Protein AF-A0A803YBA8-F1 (afdb_monomer_lite)

Sequence (207 aa):
AENFRALCTGEKGTGPTTGKPLHYKGCPFHRIIKQFMVQGGDFSNQNGTGGESIYGEKFEDENFHYKHDKPGLLSMANAGPGTNGSQFFITTVPTSHLDGKHVVFGQVIKGMGVVKILENVEVNGENPAKLCVIAECGELKEGDDWGIVPQDGSGDTYPDFPEDSDVDLKDVDKIVAIAEDIKNIGNTFFKSQNWAVAAKKYSKSLR

InterPro domains:
  IPR002130 Cyclophilin-type peptidyl-prolyl cis-trans isomerase domain [PF00160] (1-138)
  IPR002130 Cyclophilin-type peptidyl-prolyl cis-trans isomerase domain [PR00153] (29-41)
  IPR002130 Cyclophilin-type peptidyl-prolyl cis-trans isomerase domain [PR00153] (72-87)
  IPR002130 Cyclophilin-type peptidyl-prolyl cis-trans isomerase domain [PR00153] (87-99)
  IPR002130 Cyclophilin-type peptidyl-prolyl cis-trans isomerase domain [PR00153] (100-115)
  IPR002130 Cyclophilin-type peptidyl-prolyl cis-trans isomerase domain [PS50072] (1-139)
  IPR020892 Cyclophilin-type peptidyl-prolyl cis-trans isomerase, conserved site [PS00170] (24-41)
  IPR029000 Cyclophilin-like domain superfamily [G3DSA:2.40.100.10] (1-141)
  IPR029000 Cyclophilin-like domain superfamily [SSF50891] (1-142)

Radius of gyration: 19.18 Å; chains: 1; bounding box: 47×38×55 Å

Foldseek 3Di:
DVQQQCQQALVLAAAPPQRHGSHQAFWFQFFAAAQFKTKIFQPRPSHPPHFATSVHRWAFQPDLPDALAAFFWKKFDAPFGRGGGRMIITTHGRDRVCRPPIHGDDGDPADVVVRVVVNPADDDNGGGPDTGGPNHGHDDDPPRDPPQADPPPLPLPAHLDNVRDPDDPVPVVVLLVSLVVLQVSLVVCVVVVVNVSSVSSNVSSVD

Structure (mmCIF, N/CA/C/O backbone):
data_AF-A0A803YBA8-F1
#
_entry.id   AF-A0A803YBA8-F1
#
loop_
_atom_site.group_PDB
_atom_site.id
_atom_site.type_symbol
_atom_site.label_atom_id
_atom_site.label_alt_id
_atom_site.label_comp_id
_atom_site.label_asym_id
_atom_site.label_entity_id
_atom_site.label_seq_id
_atom_site.pdbx_PDB_ins_code
_atom_site.Cartn_x
_atom_site.Cartn_y
_atom_site.Cartn_z
_atom_site.occupancy
_atom_site.B_iso_or_equiv
_atom_site.auth_seq_id
_atom_site.auth_comp_id
_atom_site.auth_asym_id
_atom_site.auth_atom_id
_atom_site.pdbx_PDB_model_num
ATOM 1 N N . ALA A 1 1 ? 8.475 -11.927 -9.989 1.00 90.50 1 ALA A N 1
ATOM 2 C CA . ALA A 1 1 ? 8.271 -11.921 -8.511 1.00 90.50 1 ALA A CA 1
ATOM 3 C C . ALA A 1 1 ? 9.547 -11.617 -7.702 1.00 90.50 1 ALA A C 1
ATOM 5 O O . ALA A 1 1 ? 9.506 -10.751 -6.835 1.00 90.50 1 ALA A O 1
ATOM 6 N N . GLU A 1 2 ? 10.677 -12.279 -7.985 1.00 98.00 2 GLU A N 1
ATOM 7 C CA . GLU A 1 2 ? 11.936 -12.152 -7.213 1.00 98.00 2 GLU A CA 1
ATOM 8 C C . GLU A 1 2 ? 12.466 -10.710 -7.082 1.00 98.00 2 GLU A C 1
ATOM 10 O O . GLU A 1 2 ? 12.905 -10.320 -6.003 1.00 98.00 2 GLU A O 1
ATOM 15 N N . ASN A 1 3 ? 12.350 -9.886 -8.132 1.00 98.12 3 ASN A N 1
ATOM 16 C CA . ASN A 1 3 ? 12.699 -8.459 -8.074 1.00 98.12 3 ASN A CA 1
ATOM 17 C C . ASN A 1 3 ? 12.001 -7.725 -6.920 1.00 98.12 3 ASN A C 1
ATOM 19 O O . ASN A 1 3 ? 12.652 -7.056 -6.124 1.00 98.12 3 ASN A O 1
ATOM 23 N N . PHE A 1 4 ? 10.681 -7.879 -6.810 1.00 98.56 4 PHE A N 1
ATOM 24 C CA . PHE A 1 4 ? 9.896 -7.188 -5.792 1.00 98.56 4 PHE A CA 1
ATOM 25 C C . PHE A 1 4 ? 10.249 -7.678 -4.384 1.00 98.56 4 PHE A C 1
ATOM 27 O O . PHE A 1 4 ? 10.472 -6.860 -3.499 1.00 98.56 4 PHE A O 1
ATOM 34 N N . ARG A 1 5 ? 10.383 -9.000 -4.192 1.00 98.62 5 ARG A N 1
ATOM 35 C CA . ARG A 1 5 ? 10.786 -9.604 -2.909 1.00 98.62 5 ARG A CA 1
ATOM 36 C C . ARG A 1 5 ? 12.129 -9.048 -2.429 1.00 98.62 5 ARG A C 1
ATOM 38 O O . ARG A 1 5 ? 12.230 -8.566 -1.306 1.00 98.62 5 ARG A O 1
ATOM 45 N N . ALA A 1 6 ? 13.140 -9.059 -3.293 1.00 98.62 6 ALA A N 1
ATOM 46 C CA . ALA A 1 6 ? 14.469 -8.559 -2.965 1.00 98.62 6 ALA A CA 1
ATOM 47 C C . ALA A 1 6 ? 14.486 -7.046 -2.670 1.00 98.62 6 ALA A C 1
ATOM 49 O O . ALA A 1 6 ? 15.235 -6.600 -1.802 1.00 98.62 6 ALA A O 1
ATOM 50 N N . LEU A 1 7 ? 13.638 -6.260 -3.344 1.00 98.69 7 LEU A N 1
ATOM 51 C CA . LEU A 1 7 ? 13.439 -4.838 -3.043 1.00 98.69 7 LEU A CA 1
ATOM 52 C C . LEU A 1 7 ? 12.653 -4.613 -1.739 1.00 98.69 7 LEU A C 1
ATOM 54 O O . LEU A 1 7 ? 12.816 -3.568 -1.117 1.00 98.69 7 LEU A O 1
ATOM 58 N N . CYS A 1 8 ? 11.834 -5.563 -1.280 1.00 98.69 8 CYS A N 1
ATOM 59 C CA . CYS A 1 8 ? 11.228 -5.510 0.053 1.00 98.69 8 CYS A CA 1
ATOM 60 C C . CYS A 1 8 ? 12.243 -5.794 1.166 1.00 98.69 8 CYS A C 1
ATOM 62 O O . CYS A 1 8 ? 12.138 -5.187 2.226 1.00 98.69 8 CYS A O 1
ATOM 64 N N . THR A 1 9 ? 13.209 -6.693 0.947 1.00 98.56 9 THR A N 1
ATOM 65 C CA . THR A 1 9 ? 14.214 -7.062 1.962 1.00 98.56 9 THR A CA 1
ATOM 66 C C . THR A 1 9 ? 15.463 -6.181 1.939 1.00 98.56 9 THR A C 1
ATOM 68 O O . THR A 1 9 ? 16.174 -6.093 2.940 1.00 98.56 9 THR A O 1
ATOM 71 N N . GLY A 1 10 ? 15.770 -5.551 0.803 1.00 98.50 10 GLY A N 1
ATOM 72 C CA . GLY A 1 10 ? 16.995 -4.772 0.622 1.00 98.50 10 GLY A CA 1
ATOM 73 C C . GLY A 1 10 ? 18.262 -5.619 0.459 1.00 98.50 10 GLY A C 1
ATOM 74 O O . GLY A 1 10 ? 19.372 -5.090 0.504 1.00 98.50 10 GLY A O 1
ATOM 75 N N . GLU A 1 11 ? 18.133 -6.936 0.275 1.00 98.44 11 GLU A N 1
ATOM 76 C CA . GLU A 1 11 ? 19.259 -7.880 0.355 1.00 98.44 11 GLU A CA 1
ATOM 77 C C . GLU A 1 11 ? 20.306 -7.721 -0.761 1.00 98.44 11 GLU A C 1
ATOM 79 O O . GLU A 1 11 ? 21.427 -8.208 -0.630 1.00 98.44 11 GLU A O 1
ATOM 84 N N . LYS A 1 12 ? 19.955 -7.055 -1.870 1.00 98.31 12 LYS A N 1
ATOM 85 C CA . LYS A 1 12 ? 20.853 -6.863 -3.023 1.00 98.31 12 LYS A CA 1
ATOM 86 C C . LYS A 1 12 ? 21.763 -5.636 -2.890 1.00 98.31 12 LYS A C 1
ATOM 88 O O . LYS A 1 12 ? 22.542 -5.360 -3.796 1.00 98.31 12 LYS A O 1
ATOM 93 N N . GLY A 1 13 ? 21.712 -4.925 -1.762 1.00 97.56 13 GLY A N 1
ATOM 94 C CA . GLY A 1 13 ? 22.623 -3.820 -1.469 1.00 97.56 13 GLY A CA 1
ATOM 95 C C . GLY A 1 13 ? 22.333 -2.571 -2.302 1.00 97.56 13 GLY A C 1
ATOM 96 O O . GLY A 1 13 ? 21.190 -2.131 -2.389 1.00 97.56 13 GLY A O 1
ATOM 97 N N . THR A 1 14 ? 23.373 -1.959 -2.866 1.00 98.25 14 THR A N 1
ATOM 98 C CA . THR A 1 14 ? 23.278 -0.690 -3.603 1.00 98.25 14 THR A CA 1
ATOM 99 C C . THR A 1 14 ? 23.112 -0.933 -5.098 1.00 98.25 14 THR A C 1
ATOM 101 O O . THR A 1 14 ? 23.873 -1.692 -5.694 1.00 98.25 14 THR A O 1
ATOM 104 N N . GLY A 1 15 ? 22.149 -0.247 -5.706 1.00 97.94 15 GLY A N 1
ATOM 105 C CA . GLY A 1 15 ? 21.881 -0.309 -7.132 1.00 97.94 15 GLY A CA 1
ATOM 106 C C . GLY A 1 15 ? 22.983 0.378 -7.953 1.00 97.94 15 GLY A C 1
ATOM 107 O O . GLY A 1 15 ? 23.427 1.473 -7.585 1.00 97.94 15 GLY A O 1
ATOM 108 N N . PRO A 1 16 ? 23.473 -0.255 -9.032 1.00 96.56 16 PRO A N 1
ATOM 109 C CA . PRO A 1 16 ? 24.602 0.253 -9.807 1.00 96.56 16 PRO A CA 1
ATOM 110 C C . PRO A 1 16 ? 24.270 1.515 -10.611 1.00 96.56 16 PRO A C 1
ATOM 112 O O . PRO A 1 16 ? 25.165 2.329 -10.833 1.00 96.56 16 PRO A O 1
ATOM 115 N N . THR A 1 17 ? 23.016 1.699 -11.038 1.00 96.81 17 THR A N 1
ATOM 116 C CA . THR A 1 17 ? 22.625 2.830 -11.893 1.00 96.81 17 THR A CA 1
ATOM 117 C C . THR A 1 17 ? 22.254 4.060 -11.070 1.00 96.81 17 THR A C 1
ATOM 119 O O . THR A 1 17 ? 22.610 5.183 -11.423 1.00 96.81 17 THR A O 1
ATOM 122 N N . THR A 1 18 ? 21.557 3.870 -9.950 1.00 97.06 18 THR A N 1
ATOM 123 C CA . THR A 1 18 ? 21.070 4.967 -9.099 1.00 97.06 18 THR A CA 1
ATOM 124 C C . THR A 1 18 ? 22.027 5.311 -7.958 1.00 97.06 18 THR A C 1
ATOM 126 O O . THR A 1 18 ? 21.941 6.403 -7.394 1.00 97.06 18 THR A O 1
ATOM 129 N N . GLY A 1 19 ? 22.914 4.386 -7.568 1.00 97.62 19 GLY A N 1
ATOM 130 C CA . GLY A 1 19 ? 23.765 4.526 -6.384 1.00 97.62 19 GLY A CA 1
ATOM 131 C C . GLY A 1 19 ? 22.984 4.549 -5.063 1.00 97.62 19 GLY A C 1
ATOM 132 O O . GLY A 1 19 ? 23.517 4.978 -4.038 1.00 97.62 19 GLY A O 1
ATOM 133 N N . LYS A 1 20 ? 21.710 4.134 -5.072 1.00 98.06 20 LYS A N 1
ATOM 134 C CA . LYS A 1 20 ? 20.827 4.075 -3.898 1.00 98.06 20 LYS A CA 1
ATOM 135 C C . LYS A 1 20 ? 20.608 2.622 -3.465 1.00 98.06 20 LYS A C 1
ATOM 137 O O . LYS A 1 20 ? 20.764 1.722 -4.286 1.00 98.06 20 LYS A O 1
ATOM 142 N N . PRO A 1 21 ? 20.245 2.359 -2.199 1.00 98.50 21 PRO A N 1
ATOM 143 C CA . PRO A 1 21 ? 19.862 1.015 -1.779 1.00 98.50 21 PRO A CA 1
ATOM 144 C C . PRO A 1 21 ? 18.709 0.469 -2.632 1.00 98.50 21 PRO A C 1
ATOM 146 O O . PRO A 1 21 ? 17.709 1.159 -2.823 1.00 98.50 21 PRO A O 1
ATOM 149 N N . LEU A 1 22 ? 18.834 -0.774 -3.100 1.00 98.62 22 LEU A N 1
ATOM 150 C CA . LEU A 1 22 ? 17.778 -1.548 -3.759 1.00 98.62 22 LEU A CA 1
ATOM 151 C C . LEU A 1 22 ? 16.741 -1.980 -2.713 1.00 98.62 22 LEU A C 1
ATOM 153 O O . LEU A 1 22 ? 16.650 -3.155 -2.370 1.00 98.62 22 LEU A O 1
ATOM 157 N N . HIS A 1 23 ? 16.011 -1.016 -2.147 1.00 98.81 23 HIS A N 1
ATOM 158 C CA . HIS A 1 23 ? 15.139 -1.235 -0.997 1.00 98.81 23 HIS A CA 1
ATOM 159 C C . HIS A 1 23 ? 13.945 -0.267 -0.999 1.00 98.81 23 HIS A C 1
ATOM 161 O O . HIS A 1 23 ? 14.108 0.935 -1.205 1.00 98.81 23 HIS A O 1
ATOM 167 N N . TYR A 1 24 ? 12.741 -0.776 -0.731 1.00 98.81 24 TYR A N 1
ATOM 168 C CA . TYR A 1 24 ? 11.520 0.029 -0.656 1.00 98.81 24 TYR A CA 1
ATOM 169 C C . TYR A 1 24 ? 11.334 0.780 0.663 1.00 98.81 24 TYR A C 1
ATOM 171 O O . TYR A 1 24 ? 10.505 1.688 0.718 1.00 98.81 24 TYR A O 1
ATOM 179 N N . LYS A 1 25 ? 12.086 0.457 1.719 1.00 98.69 25 LYS A N 1
ATOM 180 C CA . LYS A 1 25 ? 11.988 1.169 2.995 1.00 98.69 25 LYS A CA 1
ATOM 181 C C . LYS A 1 25 ? 12.289 2.658 2.803 1.00 98.69 25 LYS A C 1
ATOM 183 O O . LYS A 1 25 ? 13.352 3.034 2.317 1.00 98.69 25 LYS A O 1
ATOM 188 N N . GLY A 1 26 ? 11.348 3.507 3.202 1.00 98.38 26 GLY A N 1
ATOM 189 C CA . GLY A 1 26 ? 11.398 4.957 3.013 1.00 98.38 26 GLY A CA 1
ATOM 190 C C . GLY A 1 26 ? 10.949 5.441 1.629 1.00 98.38 26 GLY A C 1
ATOM 191 O O . GLY A 1 26 ? 10.945 6.647 1.391 1.00 98.38 26 GLY A O 1
ATOM 192 N N . CYS A 1 27 ? 10.553 4.549 0.716 1.00 98.50 27 CYS A N 1
ATOM 193 C CA . CYS A 1 27 ? 10.057 4.922 -0.607 1.00 98.50 27 CYS A CA 1
ATOM 194 C C . CYS A 1 27 ? 8.604 5.430 -0.525 1.00 98.50 27 CYS A C 1
ATOM 196 O O . CYS A 1 27 ? 7.764 4.782 0.113 1.00 98.50 27 CYS A O 1
ATOM 198 N N . PRO A 1 28 ? 8.271 6.571 -1.158 1.00 98.62 28 PRO A N 1
ATOM 199 C CA . PRO A 1 28 ? 6.916 7.091 -1.146 1.00 98.62 28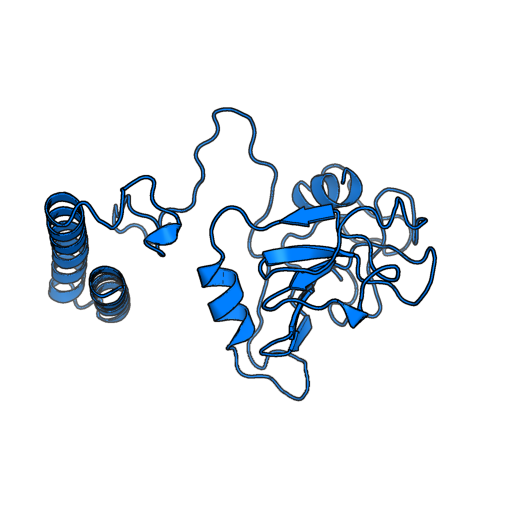 PRO A CA 1
ATOM 200 C C . PRO A 1 28 ? 6.020 6.504 -2.240 1.00 98.62 28 PRO A C 1
ATOM 202 O O . PRO A 1 28 ? 6.462 6.117 -3.328 1.00 98.62 28 PRO A O 1
ATOM 205 N N . PHE A 1 29 ? 4.719 6.547 -1.968 1.00 98.75 29 PHE A N 1
ATOM 206 C CA . PHE A 1 29 ? 3.688 6.521 -2.995 1.00 98.75 29 PHE A CA 1
ATOM 207 C C . PHE A 1 29 ? 3.600 7.918 -3.600 1.00 98.75 29 PHE A C 1
ATOM 209 O O . PHE A 1 29 ? 3.058 8.839 -2.992 1.00 98.75 29 PHE A O 1
ATOM 216 N N . HIS A 1 30 ? 4.202 8.088 -4.772 1.00 98.50 30 HIS A N 1
ATOM 217 C CA . HIS A 1 30 ? 4.339 9.391 -5.419 1.00 98.50 30 HIS A CA 1
ATOM 218 C C . HIS A 1 30 ? 3.154 9.723 -6.331 1.00 98.50 30 HIS A C 1
ATOM 220 O O . HIS A 1 30 ? 2.985 10.878 -6.700 1.00 98.50 30 HIS A O 1
ATOM 226 N N . ARG A 1 31 ? 2.317 8.737 -6.681 1.00 98.56 31 ARG A N 1
ATOM 227 C CA . ARG A 1 31 ? 1.184 8.928 -7.590 1.00 98.56 31 ARG A CA 1
ATOM 228 C C . ARG A 1 31 ? -0.032 8.130 -7.129 1.00 98.56 31 ARG A C 1
ATOM 230 O O . ARG A 1 31 ? 0.026 6.909 -7.024 1.00 98.56 31 ARG A O 1
ATOM 237 N N . ILE A 1 32 ? -1.140 8.809 -6.859 1.00 98.75 32 ILE A N 1
ATOM 238 C CA . ILE A 1 32 ? -2.390 8.222 -6.372 1.00 98.75 32 ILE A CA 1
ATOM 239 C C . ILE A 1 32 ? -3.549 8.755 -7.204 1.00 98.75 32 ILE A C 1
ATOM 241 O O . ILE A 1 32 ? -3.732 9.964 -7.332 1.00 98.75 32 ILE A O 1
ATOM 245 N N . ILE A 1 33 ? -4.354 7.841 -7.746 1.00 98.50 33 ILE A N 1
ATOM 246 C CA . ILE A 1 33 ? -5.580 8.176 -8.465 1.00 98.50 33 ILE A CA 1
ATOM 247 C C . ILE A 1 33 ? -6.722 7.376 -7.850 1.00 98.50 33 ILE A C 1
ATOM 249 O O . ILE A 1 33 ? -6.786 6.148 -7.958 1.00 98.50 33 ILE A O 1
ATOM 253 N N . LYS A 1 34 ? -7.647 8.098 -7.217 1.00 98.31 34 LYS A N 1
ATOM 254 C CA . LYS A 1 34 ? -8.848 7.523 -6.616 1.00 98.31 34 LYS A CA 1
ATOM 255 C C . LYS A 1 34 ? -9.707 6.816 -7.668 1.00 98.31 34 LYS A C 1
ATOM 257 O O . LYS A 1 34 ? -9.929 7.345 -8.753 1.00 98.31 34 LYS A O 1
ATOM 262 N N . GLN A 1 35 ? -10.225 5.644 -7.309 1.00 98.12 35 GLN A N 1
ATOM 263 C CA . GLN A 1 35 ? -10.955 4.712 -8.171 1.00 98.12 35 GLN A CA 1
ATOM 264 C C . GLN A 1 35 ? -10.132 4.229 -9.369 1.00 98.12 35 GLN A C 1
ATOM 266 O O . GLN A 1 35 ? -10.671 4.004 -10.451 1.00 98.12 35 GLN A O 1
ATOM 271 N N . PHE A 1 36 ? -8.822 4.072 -9.171 1.00 98.50 36 PHE A N 1
ATOM 272 C CA . PHE A 1 36 ? -7.925 3.499 -10.162 1.00 98.50 36 PHE A CA 1
ATOM 273 C C . PHE A 1 36 ? -6.802 2.689 -9.500 1.00 98.50 36 PHE A C 1
ATOM 275 O O . PHE A 1 36 ? -6.857 1.455 -9.499 1.00 98.50 36 PHE A O 1
ATOM 282 N N . MET A 1 37 ? -5.793 3.364 -8.939 1.00 98.50 37 MET A N 1
ATOM 283 C CA . MET A 1 37 ? -4.605 2.721 -8.370 1.00 98.50 37 MET A CA 1
ATOM 284 C C . MET A 1 37 ? -3.792 3.658 -7.461 1.00 98.50 37 MET A C 1
ATOM 286 O O . MET A 1 37 ? -3.925 4.885 -7.507 1.00 98.50 37 MET A O 1
ATOM 290 N N . VAL A 1 38 ? -2.908 3.056 -6.664 1.00 98.81 38 VAL A N 1
ATOM 291 C CA . VAL A 1 38 ? -1.848 3.735 -5.901 1.00 98.81 38 VAL A CA 1
ATOM 292 C C . VAL A 1 38 ? -0.485 3.240 -6.386 1.00 98.81 38 VAL A C 1
ATOM 294 O O . VAL A 1 38 ? -0.263 2.032 -6.443 1.00 98.81 38 VAL A O 1
ATOM 297 N N . GLN A 1 39 ? 0.422 4.148 -6.747 1.00 98.81 39 GLN A N 1
ATOM 298 C CA . GLN A 1 39 ? 1.718 3.839 -7.360 1.00 98.81 39 GLN A CA 1
ATOM 299 C C . GLN A 1 39 ? 2.887 4.325 -6.496 1.00 98.81 39 GLN A C 1
ATOM 301 O O . GLN A 1 39 ? 2.888 5.439 -5.964 1.00 98.81 39 GLN A O 1
ATOM 306 N N . GLY A 1 40 ? 3.901 3.468 -6.381 1.00 98.69 40 GLY A N 1
ATOM 307 C CA . GLY A 1 40 ? 5.123 3.694 -5.613 1.00 98.69 40 GLY A CA 1
ATOM 308 C C . GLY A 1 40 ? 6.327 2.988 -6.237 1.00 98.69 40 GLY A C 1
ATOM 309 O O . GLY A 1 40 ? 6.307 2.593 -7.402 1.00 98.69 40 GLY A O 1
ATOM 310 N N . GLY A 1 41 ? 7.399 2.841 -5.459 1.00 98.31 41 GLY A N 1
ATOM 311 C CA . GLY A 1 41 ? 8.574 2.052 -5.844 1.00 98.31 41 GLY A CA 1
ATOM 312 C C . GLY A 1 41 ? 9.686 2.817 -6.571 1.00 98.31 41 GLY A C 1
ATOM 313 O O . GLY A 1 41 ? 10.692 2.213 -6.936 1.00 98.31 41 GLY A O 1
ATOM 314 N N . ASP A 1 42 ? 9.568 4.136 -6.743 1.00 98.44 42 ASP A N 1
ATOM 315 C CA . ASP A 1 42 ? 10.706 4.986 -7.117 1.00 98.44 42 ASP A CA 1
ATOM 316 C C . ASP A 1 42 ? 11.503 5.352 -5.857 1.00 98.44 42 ASP A C 1
ATOM 318 O O . ASP A 1 42 ? 11.298 6.397 -5.240 1.00 98.44 42 ASP A O 1
ATOM 322 N N . PHE A 1 43 ? 12.397 4.460 -5.433 1.00 98.25 43 PHE A N 1
ATOM 323 C CA . PHE A 1 43 ? 13.226 4.666 -4.240 1.00 98.25 43 PHE A CA 1
ATOM 324 C C . PHE A 1 43 ? 14.340 5.708 -4.447 1.00 98.25 43 PHE A C 1
ATOM 326 O O . PHE A 1 43 ? 14.976 6.131 -3.482 1.00 98.25 43 PHE A O 1
ATOM 333 N N . SER A 1 44 ? 14.592 6.125 -5.692 1.00 97.94 44 SER A N 1
ATOM 334 C CA . SER A 1 44 ? 15.733 6.977 -6.044 1.00 97.94 44 SER A CA 1
ATOM 335 C C . SER A 1 44 ? 15.366 8.456 -6.174 1.00 97.94 44 SER A C 1
ATOM 337 O O . SER A 1 44 ? 15.924 9.276 -5.443 1.00 97.94 44 SER A O 1
ATOM 339 N N . ASN A 1 45 ? 14.404 8.785 -7.043 1.00 98.06 45 ASN A N 1
ATOM 340 C CA . ASN A 1 45 ? 13.969 10.153 -7.335 1.00 98.06 45 ASN A CA 1
ATOM 341 C C . ASN A 1 45 ? 12.638 10.492 -6.660 1.00 98.06 45 ASN A C 1
ATOM 343 O O . ASN A 1 45 ? 12.295 11.668 -6.552 1.00 98.06 45 ASN A O 1
ATOM 347 N N . GLN A 1 46 ? 11.910 9.477 -6.180 1.00 98.19 46 GLN A N 1
ATOM 348 C CA . GLN A 1 46 ? 10.671 9.616 -5.411 1.00 98.19 46 GLN A CA 1
ATOM 349 C C . GLN A 1 46 ? 9.540 10.356 -6.142 1.00 98.19 46 GLN A C 1
ATOM 351 O O . GLN A 1 46 ? 8.650 10.916 -5.505 1.00 98.19 46 GLN A O 1
ATOM 356 N N . ASN A 1 47 ? 9.557 10.365 -7.475 1.00 97.56 47 ASN A N 1
ATOM 357 C CA . ASN A 1 47 ? 8.619 11.146 -8.289 1.00 97.56 47 ASN A CA 1
ATOM 358 C C . ASN A 1 47 ? 8.165 10.430 -9.573 1.00 97.56 47 ASN A C 1
ATOM 360 O O . ASN A 1 47 ? 7.474 11.027 -10.395 1.00 97.56 47 ASN A O 1
ATOM 364 N N . GLY A 1 48 ? 8.561 9.170 -9.757 1.00 97.06 48 GLY A N 1
ATOM 365 C CA . GLY A 1 48 ? 8.186 8.341 -10.900 1.00 97.06 48 GLY A CA 1
ATOM 366 C C . GLY A 1 48 ? 9.193 8.368 -12.051 1.00 97.06 48 GLY A C 1
ATOM 367 O O . GLY A 1 48 ? 9.013 7.642 -13.027 1.00 97.06 48 GLY A O 1
ATOM 368 N N . THR A 1 49 ? 10.272 9.148 -11.950 1.00 96.94 49 THR A N 1
ATOM 369 C CA . THR A 1 49 ? 11.315 9.228 -12.993 1.00 96.94 49 THR A CA 1
ATOM 370 C C . THR A 1 49 ? 12.492 8.287 -12.755 1.00 96.94 49 THR A C 1
ATOM 372 O O . THR A 1 49 ? 13.332 8.136 -13.639 1.00 96.94 49 THR A O 1
ATOM 375 N N . GLY A 1 50 ? 12.575 7.677 -11.571 1.00 96.88 50 GLY A N 1
ATOM 376 C CA . GLY A 1 50 ? 13.692 6.828 -11.181 1.00 96.88 50 GLY A CA 1
ATOM 377 C C . GLY A 1 50 ? 13.312 5.380 -10.882 1.00 96.88 50 GLY A C 1
ATOM 378 O O . GLY A 1 50 ? 12.267 4.863 -11.296 1.00 96.88 50 GLY A O 1
ATOM 379 N N . GLY A 1 51 ? 14.197 4.738 -10.127 1.00 97.31 51 GLY A N 1
ATOM 380 C CA . GLY A 1 51 ? 14.132 3.338 -9.751 1.00 97.31 51 GLY A CA 1
ATOM 381 C C . GLY A 1 51 ? 14.879 2.446 -10.737 1.00 97.31 51 GLY A C 1
ATOM 382 O O . GLY A 1 51 ? 14.970 2.736 -11.928 1.00 97.31 51 GLY A O 1
ATOM 383 N N . GLU A 1 52 ? 15.391 1.333 -10.235 1.00 98.12 52 GLU A N 1
ATOM 384 C CA . GLU A 1 52 ? 16.037 0.288 -11.029 1.00 98.12 52 GLU A CA 1
ATOM 385 C C . GLU A 1 52 ? 15.691 -1.082 -10.444 1.00 98.12 52 GLU A C 1
ATOM 387 O O . GLU A 1 52 ? 15.277 -1.192 -9.290 1.00 98.12 52 GLU A O 1
ATOM 392 N N . SER A 1 53 ? 15.819 -2.127 -11.253 1.00 98.06 53 SER A N 1
ATOM 393 C CA . SER A 1 53 ? 15.580 -3.498 -10.810 1.00 98.06 53 SER A CA 1
ATOM 394 C C . SER A 1 53 ? 16.836 -4.120 -10.204 1.00 98.06 53 SER A C 1
ATOM 396 O O . SER A 1 53 ? 17.954 -3.638 -10.389 1.00 98.06 53 SER A O 1
ATOM 398 N N . ILE A 1 54 ? 16.676 -5.275 -9.564 1.00 97.94 54 ILE A N 1
ATOM 399 C CA . ILE A 1 54 ? 17.820 -6.080 -9.114 1.00 97.94 54 ILE A CA 1
ATOM 400 C C . ILE A 1 54 ? 18.634 -6.692 -10.270 1.00 97.94 54 ILE A C 1
ATOM 402 O O . ILE A 1 54 ? 19.697 -7.261 -10.034 1.00 97.94 54 ILE A O 1
ATOM 406 N N . TYR A 1 55 ? 18.128 -6.612 -11.505 1.00 97.00 55 TYR A N 1
ATOM 407 C CA . TYR A 1 55 ? 18.753 -7.155 -12.713 1.00 97.00 55 TYR A CA 1
ATOM 408 C C . TYR A 1 55 ? 19.462 -6.079 -13.555 1.00 97.00 55 TYR A C 1
ATOM 410 O O . TYR A 1 55 ? 20.003 -6.391 -14.613 1.00 97.00 55 TYR A O 1
ATOM 418 N N . GLY A 1 56 ? 19.457 -4.821 -13.100 1.00 94.06 56 GLY A N 1
ATOM 419 C CA . GLY A 1 56 ? 19.909 -3.647 -13.848 1.00 94.06 56 GLY A CA 1
ATOM 420 C C . GLY A 1 56 ? 18.813 -2.584 -13.953 1.00 94.06 56 GLY A C 1
ATOM 421 O O . GLY A 1 56 ? 17.766 -2.688 -13.313 1.00 94.06 56 GLY A O 1
ATOM 422 N N . GLU A 1 57 ? 19.029 -1.558 -14.780 1.00 92.62 57 GLU A N 1
ATOM 423 C CA . GLU A 1 57 ? 18.100 -0.422 -14.886 1.00 92.62 57 GLU A CA 1
ATOM 424 C C . GLU A 1 57 ? 16.671 -0.856 -15.249 1.00 92.62 57 GLU A C 1
ATOM 426 O O . GLU A 1 57 ? 15.709 -0.409 -14.616 1.00 92.62 57 GLU A O 1
ATOM 431 N N . LYS A 1 58 ? 16.541 -1.753 -16.235 1.00 94.88 58 LYS A N 1
ATOM 432 C CA . LYS A 1 58 ? 15.268 -2.270 -16.747 1.00 94.88 58 LYS A CA 1
ATOM 433 C C . LYS A 1 58 ? 15.324 -3.778 -16.995 1.00 94.88 58 LYS A C 1
ATOM 435 O O . LYS A 1 58 ? 16.405 -4.324 -17.209 1.00 94.88 58 LYS A O 1
ATOM 440 N N . PHE A 1 59 ? 14.163 -4.430 -17.004 1.00 94.94 59 PHE A N 1
ATOM 441 C CA . PHE A 1 59 ? 14.000 -5.823 -17.424 1.00 94.94 59 PHE A CA 1
ATOM 442 C C . PHE A 1 59 ? 12.703 -6.047 -18.219 1.00 94.94 59 PHE A C 1
ATOM 444 O O . PHE A 1 59 ? 11.766 -5.245 -18.171 1.00 94.94 59 PHE A O 1
ATOM 451 N N . GLU A 1 60 ? 12.673 -7.164 -18.946 1.00 93.44 60 GLU A N 1
ATOM 452 C CA . GLU A 1 60 ? 11.592 -7.553 -19.857 1.00 93.44 60 GLU A CA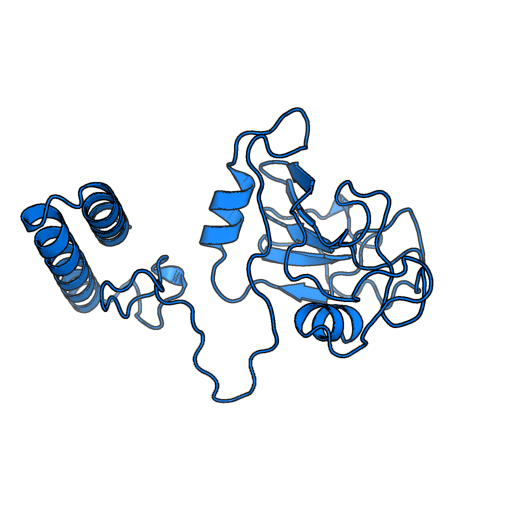 1
ATOM 453 C C . GLU A 1 60 ? 10.258 -7.842 -19.149 1.00 93.44 60 GLU A C 1
ATOM 455 O O . GLU A 1 60 ? 10.208 -8.123 -17.949 1.00 93.44 60 GLU A O 1
ATOM 460 N N . ASP A 1 61 ? 9.157 -7.796 -19.900 1.00 92.81 61 ASP A N 1
ATOM 461 C CA . ASP A 1 61 ? 7.849 -8.246 -19.416 1.00 92.81 61 ASP A CA 1
ATOM 462 C C . ASP A 1 61 ? 7.828 -9.779 -19.298 1.00 92.81 61 ASP A C 1
ATOM 464 O O . ASP A 1 61 ? 7.952 -10.489 -20.292 1.00 92.81 61 ASP A O 1
ATOM 468 N N . GLU A 1 62 ? 7.670 -10.306 -18.078 1.00 88.50 62 GLU A N 1
ATOM 469 C CA . GLU A 1 62 ? 7.749 -11.754 -17.823 1.00 88.50 62 GLU A CA 1
ATOM 470 C C . GLU A 1 62 ? 6.616 -12.530 -18.518 1.00 88.50 62 GLU A C 1
ATOM 472 O O . GLU A 1 62 ? 6.862 -13.520 -19.204 1.00 88.50 62 GLU A O 1
ATOM 477 N N . ASN A 1 63 ? 5.364 -12.098 -18.326 1.00 89.25 63 ASN A N 1
ATOM 478 C CA . ASN A 1 63 ? 4.174 -12.584 -19.029 1.00 89.25 63 ASN A CA 1
ATOM 479 C C . ASN A 1 63 ? 2.954 -11.689 -18.722 1.00 89.25 63 ASN A C 1
ATOM 481 O O . ASN A 1 63 ? 2.954 -10.925 -17.761 1.00 89.25 63 ASN A O 1
ATOM 485 N N . PHE A 1 64 ? 1.877 -11.844 -19.499 1.00 94.31 64 PHE A N 1
ATOM 486 C CA . PHE A 1 64 ? 0.578 -11.193 -19.262 1.00 94.31 64 PHE A CA 1
ATOM 487 C C . PHE A 1 64 ? -0.518 -12.216 -18.929 1.00 94.31 64 PHE A C 1
ATOM 489 O O . PHE A 1 64 ? -1.624 -12.153 -19.465 1.00 94.31 64 PHE A O 1
ATOM 496 N N . HIS A 1 65 ? -0.193 -13.217 -18.103 1.00 94.81 65 HIS A N 1
ATOM 497 C CA . HIS A 1 65 ? -1.102 -14.326 -17.806 1.00 94.81 65 HIS A CA 1
ATOM 498 C C . HIS A 1 65 ? -2.362 -13.874 -17.053 1.00 94.81 65 HIS A C 1
ATOM 500 O O . HIS A 1 65 ? -3.471 -14.298 -17.382 1.00 94.81 65 HIS A O 1
ATOM 506 N N . TYR A 1 66 ? -2.192 -13.008 -16.054 1.00 97.19 66 TYR A N 1
ATOM 507 C CA . TYR A 1 66 ? -3.285 -12.506 -15.228 1.00 97.19 66 TYR A CA 1
ATOM 508 C C . TYR A 1 66 ? -3.840 -11.186 -15.766 1.00 97.19 66 TYR A C 1
ATOM 510 O O . TYR A 1 66 ? -3.103 -10.333 -16.263 1.00 97.19 66 TYR A O 1
ATOM 518 N N . LYS A 1 67 ? -5.157 -11.020 -15.629 1.00 98.06 67 LYS A N 1
ATOM 519 C CA . LYS A 1 67 ? -5.875 -9.789 -15.971 1.00 98.06 67 LYS A CA 1
ATOM 520 C C . LYS A 1 67 ? -6.015 -8.887 -14.756 1.00 98.06 67 LYS A C 1
ATOM 522 O O . LYS A 1 67 ? -6.018 -9.358 -13.622 1.00 98.06 67 LYS A O 1
ATOM 527 N N . HIS A 1 68 ? -6.220 -7.600 -14.999 1.00 98.56 68 HIS A N 1
ATOM 528 C CA . HIS A 1 68 ? -6.537 -6.624 -13.965 1.00 98.56 68 HIS A CA 1
ATOM 529 C C . HIS A 1 68 ? -8.046 -6.606 -13.680 1.00 98.56 68 HIS A C 1
ATOM 531 O O . HIS A 1 68 ? -8.735 -5.613 -13.919 1.00 98.56 68 HIS A O 1
ATOM 537 N N . ASP A 1 69 ? -8.589 -7.730 -13.223 1.00 98.25 69 ASP A N 1
ATOM 538 C CA . ASP A 1 69 ? -10.033 -7.977 -13.130 1.00 98.25 69 ASP A CA 1
ATOM 539 C C . ASP A 1 69 ? -10.657 -7.652 -11.763 1.00 98.25 69 ASP A C 1
ATOM 541 O O . ASP A 1 69 ? -11.881 -7.677 -11.622 1.00 98.25 69 ASP A O 1
ATOM 545 N N . LYS A 1 70 ? -9.840 -7.301 -10.766 1.00 98.31 70 LYS A N 1
ATOM 546 C CA . LYS A 1 70 ? -10.284 -7.014 -9.397 1.00 98.31 70 LYS A CA 1
ATOM 547 C C . LYS A 1 70 ? -9.387 -5.982 -8.692 1.00 98.31 70 LYS A C 1
ATOM 549 O O . LYS A 1 70 ? -8.254 -5.751 -9.127 1.00 98.31 70 LYS A O 1
ATOM 554 N N . PRO A 1 71 ? -9.874 -5.342 -7.612 1.00 98.44 71 PRO A N 1
ATOM 555 C CA . PRO A 1 71 ? -9.030 -4.536 -6.733 1.00 98.44 71 PRO A CA 1
ATOM 556 C C . PRO A 1 71 ? -7.996 -5.391 -5.988 1.00 98.44 71 PRO A C 1
ATOM 558 O O . PRO A 1 71 ? -8.192 -6.587 -5.776 1.00 98.44 71 PRO A O 1
ATOM 561 N N . GLY A 1 72 ? -6.923 -4.747 -5.540 1.00 98.50 72 GLY A N 1
ATOM 562 C CA . GLY A 1 72 ? -5.865 -5.359 -4.747 1.00 98.50 72 GLY A CA 1
ATOM 563 C C . GLY A 1 72 ? -4.834 -6.121 -5.572 1.00 98.50 72 GLY A C 1
ATOM 564 O O . GLY A 1 72 ? -4.030 -6.837 -4.988 1.00 98.50 72 GLY A O 1
ATOM 565 N N . LEU A 1 73 ? -4.824 -5.997 -6.902 1.00 98.75 73 LEU A N 1
ATOM 566 C CA . LEU A 1 73 ? -3.791 -6.612 -7.736 1.00 98.75 73 LEU A CA 1
ATOM 567 C C . LEU A 1 73 ? -2.523 -5.759 -7.726 1.00 98.75 73 LEU A C 1
ATOM 569 O O . LEU A 1 73 ? -2.589 -4.541 -7.887 1.00 98.75 73 LEU A O 1
ATOM 573 N N . LEU A 1 74 ? -1.380 -6.418 -7.554 1.00 98.62 74 LEU A N 1
ATOM 574 C CA . LEU A 1 74 ? -0.051 -5.820 -7.587 1.00 98.62 74 LEU A CA 1
ATOM 575 C C . LEU A 1 74 ? 0.547 -6.006 -8.986 1.00 98.62 74 LEU A C 1
ATOM 577 O O . LEU A 1 74 ? 0.639 -7.133 -9.484 1.00 98.62 74 LEU A O 1
ATOM 581 N N . SER A 1 75 ? 0.930 -4.901 -9.623 1.00 98.50 75 SER A N 1
ATOM 582 C CA . SER A 1 75 ? 1.337 -4.887 -11.029 1.00 98.50 75 SER A CA 1
ATOM 583 C C . SER A 1 75 ? 2.485 -3.909 -11.289 1.00 98.50 75 SER A C 1
ATOM 585 O O . SER A 1 75 ? 2.667 -2.931 -10.558 1.00 98.50 75 SER A O 1
ATOM 587 N N . MET A 1 76 ? 3.310 -4.208 -12.294 1.00 97.69 76 MET A N 1
ATOM 588 C CA . MET A 1 76 ? 4.506 -3.424 -12.616 1.00 97.69 76 MET A CA 1
ATOM 589 C C . MET A 1 76 ? 4.148 -2.129 -13.347 1.00 97.69 76 MET A C 1
ATOM 591 O O . MET A 1 76 ? 3.446 -2.147 -14.360 1.00 97.69 76 MET A O 1
ATOM 595 N N . ALA A 1 77 ? 4.701 -1.004 -12.892 1.00 96.75 77 ALA A N 1
ATOM 596 C CA . ALA A 1 77 ? 4.696 0.225 -13.678 1.00 96.75 77 ALA A CA 1
ATOM 597 C C . ALA A 1 77 ? 5.846 0.188 -14.699 1.00 96.75 77 ALA A C 1
ATOM 599 O O . ALA A 1 77 ? 6.958 -0.241 -14.383 1.00 96.75 77 ALA A O 1
ATOM 600 N N . ASN A 1 78 ? 5.582 0.655 -15.918 1.00 94.25 78 ASN A N 1
ATOM 601 C CA . ASN A 1 78 ? 6.558 0.710 -17.004 1.00 94.25 78 ASN A CA 1
ATOM 602 C C . ASN A 1 78 ? 6.329 1.955 -17.884 1.00 94.25 78 ASN A C 1
ATOM 604 O O . ASN A 1 78 ? 5.322 2.653 -17.749 1.00 94.25 78 ASN A O 1
ATOM 608 N N . ALA A 1 79 ? 7.288 2.240 -18.763 1.00 90.50 79 ALA A N 1
ATOM 609 C CA . ALA A 1 79 ? 7.253 3.316 -19.755 1.00 90.50 79 ALA A CA 1
ATOM 610 C C . ALA A 1 79 ? 7.141 2.758 -21.191 1.00 90.50 79 ALA A C 1
ATOM 612 O O . ALA A 1 79 ? 7.645 3.355 -22.142 1.00 90.50 79 ALA A O 1
ATOM 613 N N . GLY A 1 80 ? 6.499 1.595 -21.343 1.00 88.56 80 GLY A N 1
ATOM 614 C CA . GLY A 1 80 ? 6.436 0.821 -22.584 1.00 88.56 80 GLY A CA 1
ATOM 615 C C . GLY A 1 80 ? 6.962 -0.612 -22.419 1.00 88.56 80 GLY A C 1
ATOM 616 O O . GLY A 1 80 ? 7.454 -0.962 -21.341 1.00 88.56 80 GLY A O 1
ATOM 617 N N . PRO A 1 81 ? 6.862 -1.442 -23.473 1.00 89.75 81 PRO A N 1
ATOM 618 C CA . PRO A 1 81 ? 7.274 -2.845 -23.422 1.00 89.75 81 PRO A CA 1
ATOM 619 C C . PRO A 1 81 ? 8.722 -3.016 -22.950 1.00 89.75 81 PRO A C 1
ATOM 621 O O . PRO A 1 81 ? 9.602 -2.283 -23.400 1.00 89.75 81 PRO A O 1
ATOM 624 N N . GLY A 1 82 ? 8.956 -3.963 -22.042 1.00 86.31 82 GLY A N 1
ATOM 625 C CA . GLY A 1 82 ? 10.292 -4.329 -21.553 1.00 86.31 82 GLY A CA 1
ATOM 626 C C . GLY A 1 82 ? 11.004 -3.274 -20.696 1.00 86.31 82 GLY A C 1
ATOM 627 O O . GLY A 1 82 ? 12.227 -3.289 -20.566 1.00 86.31 82 GLY A O 1
ATOM 628 N N . THR A 1 83 ? 10.262 -2.333 -20.104 1.00 94.25 83 THR A N 1
ATOM 629 C CA . THR A 1 83 ? 10.835 -1.246 -19.282 1.00 94.25 83 THR A CA 1
ATOM 630 C C . THR A 1 83 ? 10.485 -1.359 -17.795 1.00 94.25 83 THR A C 1
ATOM 632 O O . THR A 1 83 ? 10.336 -0.354 -17.091 1.00 94.25 83 THR A O 1
ATOM 635 N N . ASN A 1 84 ? 10.375 -2.588 -17.291 1.00 96.25 84 ASN A N 1
ATOM 636 C CA . ASN A 1 84 ? 10.111 -2.839 -15.878 1.00 96.25 84 ASN A CA 1
ATOM 637 C C . ASN A 1 84 ? 11.329 -2.462 -15.026 1.00 96.25 84 ASN A C 1
ATOM 639 O O . ASN A 1 84 ? 12.454 -2.799 -15.374 1.00 96.25 84 ASN A O 1
ATOM 643 N N . GLY A 1 85 ? 11.116 -1.765 -13.909 1.00 97.56 85 GLY A N 1
ATOM 644 C CA . GLY A 1 85 ? 12.174 -1.372 -12.967 1.00 97.56 85 GLY A CA 1
ATOM 645 C C . GLY A 1 85 ? 11.823 -1.783 -11.538 1.00 97.56 85 GLY A C 1
ATOM 646 O O . GLY A 1 85 ? 11.588 -2.953 -11.252 1.00 97.56 85 GLY A O 1
ATOM 647 N N . SER A 1 86 ? 11.736 -0.812 -10.632 1.00 98.38 86 SER A N 1
ATOM 648 C CA . SER A 1 86 ? 11.253 -1.027 -9.259 1.00 98.38 86 SER A CA 1
ATOM 649 C C . SER A 1 86 ? 9.851 -0.485 -8.999 1.00 98.38 86 SER A C 1
ATOM 651 O O . SER A 1 86 ? 9.282 -0.761 -7.945 1.00 98.38 86 SER A O 1
ATOM 653 N N . GLN A 1 87 ? 9.293 0.314 -9.906 1.00 98.69 87 GLN A N 1
ATOM 654 C CA . GLN A 1 87 ? 7.993 0.935 -9.689 1.00 98.69 87 GLN A CA 1
ATOM 655 C C . GLN A 1 87 ? 6.850 -0.066 -9.864 1.00 98.69 87 GLN A C 1
ATOM 657 O O . GLN A 1 87 ? 6.860 -0.908 -10.761 1.00 98.69 87 GLN A O 1
ATOM 662 N N . PHE A 1 88 ? 5.841 0.063 -9.014 1.00 98.81 88 PHE A N 1
ATOM 663 C CA . PHE A 1 88 ? 4.672 -0.806 -8.988 1.00 98.81 88 PHE A CA 1
ATOM 664 C C . PHE A 1 88 ? 3.423 0.006 -8.668 1.00 98.81 88 PHE A C 1
ATOM 666 O O . PHE A 1 88 ? 3.504 1.115 -8.131 1.00 98.81 88 PHE A O 1
ATOM 673 N N . PHE A 1 89 ? 2.263 -0.577 -8.938 1.00 98.81 89 PHE A N 1
ATOM 674 C CA . PHE A 1 89 ? 0.990 -0.058 -8.469 1.00 98.81 89 PHE A CA 1
ATOM 675 C C . PHE A 1 89 ? 0.106 -1.162 -7.894 1.00 98.81 89 PHE A C 1
ATOM 677 O O . PHE A 1 89 ? 0.240 -2.338 -8.239 1.00 98.81 89 PHE A O 1
ATOM 684 N N . ILE A 1 90 ? -0.803 -0.760 -7.006 1.00 98.88 90 ILE A N 1
ATOM 685 C CA . ILE A 1 90 ? -1.866 -1.607 -6.466 1.00 98.88 90 ILE A CA 1
ATOM 686 C C . ILE A 1 90 ? -3.195 -1.086 -7.004 1.00 98.88 90 ILE A C 1
ATOM 688 O O . ILE A 1 90 ? -3.519 0.091 -6.820 1.00 98.88 90 ILE A O 1
ATOM 692 N N . THR A 1 91 ? -3.964 -1.945 -7.671 1.00 98.81 91 THR A N 1
ATOM 693 C CA . THR A 1 91 ? -5.285 -1.573 -8.192 1.00 98.81 91 THR A CA 1
ATOM 694 C C . THR A 1 91 ? -6.285 -1.381 -7.055 1.00 98.81 91 THR A C 1
ATOM 696 O O . THR A 1 91 ? -6.273 -2.098 -6.055 1.00 98.81 91 THR A O 1
ATOM 699 N N . THR A 1 92 ? -7.202 -0.430 -7.199 1.00 98.62 92 THR A N 1
ATOM 700 C CA . THR A 1 92 ? -8.284 -0.205 -6.221 1.00 98.62 92 THR A CA 1
ATOM 701 C C . THR A 1 92 ? -9.671 -0.492 -6.788 1.00 98.62 92 THR A C 1
ATOM 703 O O . THR A 1 92 ? -10.652 -0.509 -6.036 1.00 98.62 92 THR A O 1
ATOM 706 N N . VAL A 1 93 ? -9.727 -0.785 -8.089 1.00 98.62 93 VAL A N 1
ATOM 707 C CA . VAL A 1 93 ? -10.864 -1.249 -8.895 1.00 98.62 93 VAL A CA 1
ATOM 708 C C . VAL A 1 93 ? -10.335 -2.180 -10.008 1.00 98.62 93 VAL A C 1
ATOM 710 O O . VAL A 1 93 ? -9.122 -2.241 -10.201 1.00 98.62 93 VAL A O 1
ATOM 713 N N . PRO A 1 94 ? -11.186 -2.897 -10.767 1.00 98.56 94 PRO A N 1
ATOM 714 C CA . PRO A 1 94 ? -10.760 -3.557 -12.006 1.00 98.56 94 PRO A CA 1
ATOM 715 C C . PRO A 1 94 ? -10.239 -2.549 -13.048 1.00 98.56 94 PRO A C 1
ATOM 717 O O . PRO A 1 94 ? -10.870 -1.519 -13.289 1.00 98.56 94 PRO A O 1
ATOM 720 N N . THR A 1 95 ? -9.119 -2.850 -13.708 1.00 97.88 95 THR A N 1
ATOM 721 C CA . THR A 1 95 ? -8.433 -1.952 -14.659 1.00 97.88 95 THR A CA 1
ATOM 722 C C . THR A 1 95 ? -8.047 -2.664 -15.960 1.00 97.88 95 THR A C 1
ATOM 724 O O . THR A 1 95 ? -6.894 -2.628 -16.387 1.00 97.88 95 THR A O 1
ATOM 727 N N . SER A 1 96 ? -9.012 -3.298 -16.630 1.00 97.62 96 SER A N 1
ATOM 728 C CA . SER A 1 96 ? -8.792 -4.130 -17.832 1.00 97.62 96 SER A CA 1
ATOM 729 C C . SER A 1 96 ? -8.096 -3.430 -19.011 1.00 97.62 96 SER A C 1
ATOM 731 O O . SER A 1 96 ? -7.507 -4.080 -19.866 1.00 97.62 96 SER A O 1
ATOM 733 N N . HIS A 1 97 ? -8.104 -2.096 -19.066 1.00 97.44 97 HIS A N 1
ATOM 734 C CA . HIS A 1 97 ? -7.377 -1.322 -20.081 1.00 97.44 97 HIS A CA 1
ATOM 735 C C . HIS A 1 97 ? -5.838 -1.406 -19.948 1.00 97.44 97 HIS A C 1
ATOM 737 O O . HIS A 1 97 ? -5.123 -0.971 -20.864 1.00 97.44 97 HIS A O 1
ATOM 743 N N . LEU A 1 98 ? -5.345 -1.954 -18.829 1.00 97.19 98 LEU A N 1
ATOM 744 C CA . LEU A 1 98 ? -3.937 -2.247 -18.540 1.00 97.19 98 LEU A CA 1
ATOM 745 C C . LEU A 1 98 ? -3.528 -3.683 -18.920 1.00 97.19 98 LEU A C 1
ATOM 747 O O . LEU A 1 98 ? -2.339 -4.011 -18.886 1.00 97.19 98 LEU A O 1
ATOM 751 N N . ASP A 1 99 ? -4.485 -4.538 -19.296 1.00 97.25 99 ASP A N 1
ATOM 752 C CA . ASP A 1 99 ? -4.216 -5.921 -19.696 1.00 97.25 99 ASP A CA 1
ATOM 753 C C . ASP A 1 99 ? -3.293 -5.967 -20.922 1.00 97.25 99 ASP A C 1
ATOM 755 O O . ASP A 1 99 ? -3.449 -5.197 -21.872 1.00 97.25 99 ASP A O 1
ATOM 759 N N . GLY A 1 100 ? -2.305 -6.868 -20.889 1.00 95.19 100 GLY A N 1
ATOM 760 C CA . GLY A 1 100 ? -1.300 -6.994 -21.950 1.00 95.19 100 GLY A CA 1
ATOM 761 C C . GLY A 1 100 ? -0.269 -5.861 -22.004 1.00 95.19 100 GLY A C 1
ATOM 762 O O . GLY A 1 100 ? 0.543 -5.841 -22.924 1.00 95.19 100 GLY A O 1
ATOM 763 N N . LYS A 1 101 ? -0.315 -4.907 -21.061 1.00 96.44 101 LYS A N 1
ATOM 764 C CA . LYS A 1 101 ? 0.614 -3.764 -20.986 1.00 96.44 101 LYS A CA 1
ATOM 765 C C . LYS A 1 101 ? 1.413 -3.729 -19.692 1.00 96.44 101 LYS A C 1
ATOM 767 O O . LYS A 1 101 ? 2.552 -3.286 -19.706 1.00 96.44 101 LYS A O 1
ATOM 772 N N . HIS A 1 102 ? 0.817 -4.180 -18.591 1.00 97.25 102 HIS A N 1
ATOM 773 C CA . HIS A 1 102 ? 1.448 -4.226 -17.275 1.00 97.25 102 HIS A CA 1
ATOM 774 C C . HIS A 1 102 ? 1.409 -5.651 -16.729 1.00 97.25 102 HIS A C 1
ATOM 776 O O . HIS A 1 102 ? 0.382 -6.328 -16.807 1.00 97.25 102 HIS A O 1
ATOM 782 N N . VAL A 1 103 ? 2.541 -6.114 -16.202 1.00 97.75 103 VAL A N 1
ATOM 783 C CA . VAL A 1 103 ? 2.673 -7.462 -15.644 1.00 97.75 103 VAL A CA 1
ATOM 784 C C . VAL A 1 103 ? 2.051 -7.488 -14.251 1.00 97.75 103 VAL A C 1
ATOM 786 O O . VAL A 1 103 ? 2.598 -6.894 -13.323 1.00 97.75 103 VAL A O 1
ATOM 789 N N . VAL A 1 104 ? 0.939 -8.207 -14.089 1.00 98.38 104 VAL A N 1
ATOM 790 C CA . VAL A 1 104 ? 0.380 -8.543 -12.770 1.00 98.38 104 VAL A CA 1
ATOM 791 C C . VAL A 1 104 ? 1.214 -9.664 -12.158 1.00 98.38 104 VAL A C 1
ATOM 793 O O . VAL A 1 104 ? 1.359 -10.729 -12.760 1.00 98.38 104 VAL A O 1
ATOM 796 N N . PHE A 1 105 ? 1.743 -9.443 -10.956 1.00 98.00 105 PHE A N 1
ATOM 797 C CA . PHE A 1 105 ? 2.666 -10.383 -10.307 1.00 98.00 105 PHE A CA 1
ATOM 798 C C . PHE A 1 105 ? 2.336 -10.688 -8.841 1.00 98.00 105 PHE A C 1
ATOM 800 O O . PHE A 1 105 ? 3.083 -11.415 -8.187 1.00 98.00 105 PHE A O 1
ATOM 807 N N . GLY A 1 106 ? 1.231 -10.161 -8.310 1.00 98.25 106 GLY A N 1
ATOM 808 C CA . GLY A 1 106 ? 0.791 -10.452 -6.949 1.00 98.25 106 GLY A CA 1
ATOM 809 C C . GLY A 1 106 ? -0.583 -9.876 -6.625 1.00 98.25 106 GLY A C 1
ATOM 810 O O . GLY A 1 106 ? -1.243 -9.274 -7.473 1.00 98.25 106 GLY A O 1
ATOM 811 N N . GLN A 1 107 ? -1.009 -10.050 -5.376 1.00 98.50 107 GLN A N 1
ATOM 812 C CA . GLN A 1 107 ? -2.226 -9.442 -4.844 1.00 98.50 107 GLN A CA 1
ATOM 813 C C . GLN A 1 107 ? -2.083 -9.151 -3.347 1.00 98.50 107 GLN A C 1
ATOM 815 O O . GLN A 1 107 ? -1.335 -9.829 -2.644 1.00 98.50 107 GLN A O 1
ATOM 820 N N . VAL A 1 108 ? -2.836 -8.171 -2.860 1.00 98.44 108 VAL A N 1
ATOM 821 C CA . VAL A 1 108 ? -3.000 -7.876 -1.437 1.00 98.44 108 VAL A CA 1
ATOM 822 C C . VAL A 1 108 ? -3.817 -8.995 -0.795 1.00 98.44 108 VAL A C 1
ATOM 824 O O . VAL A 1 108 ? -4.913 -9.310 -1.256 1.00 98.44 108 VAL A O 1
ATOM 827 N N . ILE A 1 109 ? -3.276 -9.592 0.267 1.00 97.56 109 ILE A N 1
ATOM 828 C CA . ILE A 1 109 ? -3.925 -10.676 1.027 1.00 97.56 109 ILE A CA 1
ATOM 829 C C . ILE A 1 109 ? -4.438 -10.226 2.397 1.00 97.56 109 ILE A C 1
ATOM 831 O O . ILE A 1 109 ? -5.401 -10.797 2.896 1.00 97.56 109 ILE A O 1
ATOM 835 N N . LYS A 1 110 ? -3.807 -9.204 2.984 1.00 97.06 110 LYS A N 1
ATOM 836 C CA . LYS A 1 110 ? -4.203 -8.535 4.226 1.00 97.06 110 LYS A CA 1
ATOM 837 C C . LYS A 1 110 ? -3.973 -7.033 4.068 1.00 97.06 110 LYS A C 1
ATOM 839 O O . LYS A 1 110 ? -3.069 -6.628 3.334 1.00 97.06 110 LYS A O 1
ATOM 844 N N . GLY A 1 111 ? -4.757 -6.201 4.745 1.00 97.00 111 GLY A N 1
ATOM 845 C CA . GLY A 1 111 ? -4.541 -4.755 4.792 1.00 97.00 111 GLY A CA 1
ATOM 846 C C . GLY A 1 111 ? -5.086 -3.994 3.582 1.00 97.00 111 GLY A C 1
ATOM 847 O O . GLY A 1 111 ? -4.641 -2.877 3.306 1.00 97.00 111 GLY A O 1
ATOM 848 N N . MET A 1 112 ? -6.076 -4.537 2.864 1.00 98.12 112 MET A N 1
ATOM 849 C CA . MET A 1 112 ? -6.711 -3.811 1.751 1.00 98.12 112 MET A CA 1
ATOM 850 C C . MET A 1 112 ? -7.363 -2.498 2.221 1.00 98.12 112 MET A C 1
ATOM 852 O O . MET A 1 112 ? -7.384 -1.509 1.487 1.00 98.12 112 MET A O 1
ATOM 856 N N . GLY A 1 113 ? -7.823 -2.442 3.473 1.00 97.31 113 GLY A N 1
ATOM 857 C CA . GLY A 1 113 ? -8.298 -1.209 4.094 1.00 97.31 113 GLY A CA 1
ATOM 858 C C . GLY A 1 113 ? -7.230 -0.107 4.171 1.00 97.31 113 GLY A C 1
ATOM 859 O O . GLY A 1 113 ? -7.546 1.063 3.961 1.00 97.31 113 GLY A O 1
ATOM 860 N N . VAL A 1 114 ? -5.951 -0.458 4.361 1.00 97.88 114 VAL A N 1
ATOM 861 C CA . VAL A 1 114 ? -4.829 0.502 4.330 1.00 97.88 114 VAL A CA 1
ATOM 862 C C . VAL A 1 114 ? -4.631 1.053 2.919 1.00 97.88 114 VAL A C 1
ATOM 864 O O . VAL A 1 114 ? -4.468 2.261 2.748 1.00 97.88 114 VAL A O 1
ATOM 867 N N . VAL A 1 115 ? -4.736 0.201 1.894 1.00 98.44 115 VAL A N 1
ATOM 868 C CA . VAL A 1 115 ? -4.712 0.632 0.485 1.00 98.44 115 VAL A CA 1
ATOM 869 C C . VAL A 1 115 ? -5.874 1.585 0.191 1.00 98.44 115 VAL A C 1
ATOM 871 O O . VAL A 1 115 ? -5.689 2.590 -0.490 1.00 98.44 115 VAL A O 1
ATOM 874 N N . LYS A 1 116 ? -7.064 1.329 0.750 1.00 98.19 116 LYS A N 1
ATOM 875 C CA . LYS A 1 116 ? -8.223 2.226 0.625 1.00 98.19 116 LYS A CA 1
ATOM 876 C C . LYS A 1 116 ? -8.050 3.549 1.368 1.00 98.19 116 LYS A C 1
ATOM 878 O O . LYS A 1 116 ? -8.488 4.576 0.853 1.00 98.19 116 LYS A O 1
ATOM 883 N N . ILE A 1 117 ? -7.394 3.567 2.528 1.00 97.88 117 ILE A N 1
ATOM 884 C CA . ILE A 1 117 ? -7.007 4.823 3.191 1.00 97.88 117 ILE A CA 1
ATOM 885 C C . ILE A 1 117 ? -6.064 5.615 2.283 1.00 97.88 117 ILE A C 1
ATOM 887 O O . ILE A 1 117 ? -6.298 6.798 2.047 1.00 97.88 117 ILE A O 1
ATOM 891 N N . LEU A 1 118 ? -5.040 4.950 1.741 1.00 98.25 118 LEU A N 1
ATOM 892 C CA . LEU A 1 118 ? -4.053 5.553 0.853 1.00 98.25 118 LEU A CA 1
ATOM 893 C C . LEU A 1 118 ? -4.701 6.123 -0.421 1.00 98.25 118 LEU A C 1
ATOM 895 O O . LEU A 1 118 ? -4.418 7.250 -0.800 1.00 98.25 118 LEU A O 1
ATOM 899 N N . GLU A 1 119 ? -5.639 5.400 -1.030 1.00 98.50 119 GLU A N 1
ATOM 900 C CA . GLU A 1 119 ? -6.428 5.862 -2.181 1.00 98.50 119 GLU A CA 1
ATOM 901 C C . GLU A 1 119 ? -7.230 7.150 -1.905 1.00 98.50 119 GLU A C 1
ATOM 903 O O . GLU A 1 119 ? -7.498 7.927 -2.821 1.00 98.50 119 GLU A O 1
ATOM 908 N N . ASN A 1 120 ? -7.651 7.368 -0.656 1.00 98.31 120 ASN A N 1
ATOM 909 C CA . ASN A 1 120 ? -8.535 8.469 -0.264 1.00 98.31 120 ASN A CA 1
ATOM 910 C C . ASN A 1 120 ? -7.802 9.671 0.348 1.00 98.31 120 ASN A C 1
ATOM 912 O O . ASN A 1 120 ? -8.457 10.572 0.876 1.00 98.31 120 ASN A O 1
ATOM 916 N N . VAL A 1 121 ? -6.469 9.709 0.289 1.00 98.25 121 VAL A N 1
ATOM 917 C CA . VAL A 1 121 ? -5.715 10.892 0.717 1.00 98.25 121 VAL A CA 1
ATOM 918 C C . VAL A 1 121 ? -5.982 12.079 -0.208 1.00 98.25 121 VAL A C 1
ATOM 920 O O . VAL A 1 121 ? -6.346 11.932 -1.374 1.00 98.25 121 VAL A O 1
ATOM 923 N N . GLU A 1 122 ? -5.787 13.281 0.321 1.00 98.31 122 GLU A N 1
ATOM 924 C CA . GLU A 1 122 ? -5.801 14.499 -0.484 1.00 98.31 122 GLU A CA 1
ATOM 925 C C . GLU A 1 122 ? -4.625 14.496 -1.472 1.00 98.31 122 GLU A C 1
ATOM 927 O O . GLU A 1 122 ? -3.507 14.129 -1.099 1.00 98.31 122 GLU A O 1
ATOM 932 N N . VAL A 1 123 ? -4.870 14.911 -2.718 1.00 98.12 123 VAL A N 1
ATOM 933 C CA . VAL A 1 123 ? -3.875 14.936 -3.801 1.00 98.12 123 VAL A CA 1
ATOM 934 C C . VAL A 1 123 ? -3.839 16.296 -4.503 1.00 98.12 123 VAL A C 1
ATOM 936 O O . VAL A 1 123 ? -4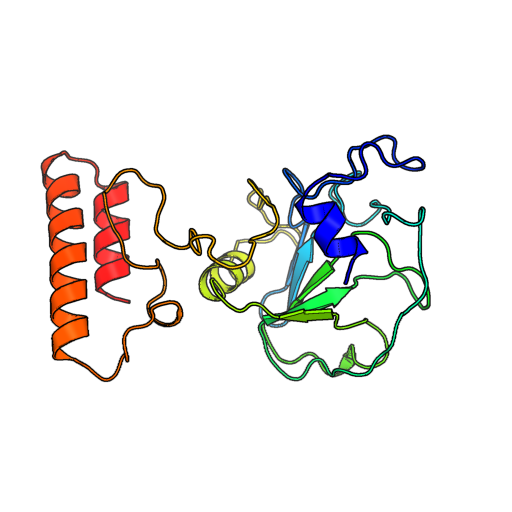.870 16.932 -4.713 1.00 98.12 123 VAL A O 1
ATOM 939 N N . ASN A 1 124 ? -2.644 16.716 -4.915 1.00 97.38 124 ASN A N 1
ATOM 940 C CA . ASN A 1 124 ? -2.391 17.839 -5.813 1.00 97.38 124 ASN A CA 1
ATOM 941 C C . ASN A 1 124 ? -2.130 17.287 -7.222 1.00 97.38 124 ASN A C 1
ATOM 943 O O . ASN A 1 124 ? -1.019 16.849 -7.543 1.00 97.38 124 ASN A O 1
ATOM 947 N N . GLY A 1 125 ? -3.173 17.263 -8.055 1.00 97.19 125 GLY A N 1
ATOM 948 C CA . GLY A 1 125 ? -3.165 16.491 -9.297 1.00 97.19 125 GLY A CA 1
ATOM 949 C C . GLY A 1 125 ? -3.215 15.001 -8.969 1.00 97.19 125 GLY A C 1
ATOM 950 O O . GLY A 1 125 ? -4.255 14.501 -8.558 1.00 97.19 125 GLY A O 1
ATOM 951 N N . GLU A 1 126 ? -2.083 14.316 -9.101 1.00 97.44 126 GLU A N 1
ATOM 952 C CA . GLU A 1 126 ? -1.939 12.897 -8.743 1.00 97.44 126 GLU A CA 1
ATOM 953 C C . GLU A 1 126 ? -0.972 12.694 -7.559 1.00 97.44 126 GLU A C 1
ATOM 955 O O . GLU A 1 126 ? -0.835 11.583 -7.055 1.00 97.44 126 GLU A O 1
ATOM 960 N N . ASN A 1 127 ? -0.297 13.753 -7.094 1.00 97.44 127 ASN A N 1
ATOM 961 C CA . ASN A 1 127 ? 0.685 13.665 -6.013 1.00 97.44 127 ASN A CA 1
ATOM 962 C C . ASN A 1 127 ? -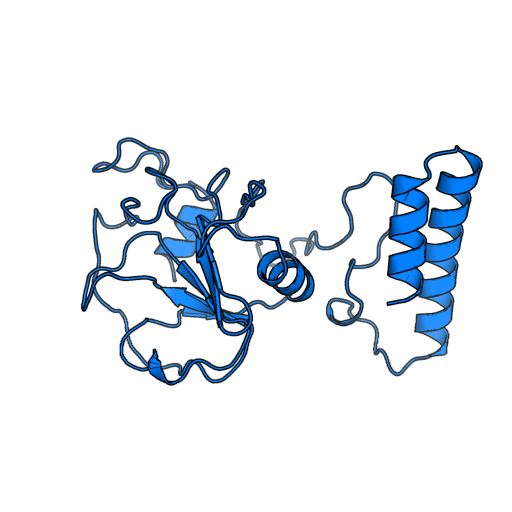0.005 13.805 -4.650 1.00 97.44 127 ASN A C 1
ATOM 964 O O . ASN A 1 127 ? -0.720 14.790 -4.453 1.00 97.44 127 ASN A O 1
ATOM 968 N N . PRO A 1 128 ? 0.226 12.912 -3.677 1.00 97.88 128 PRO A N 1
ATOM 969 C CA . PRO A 1 128 ? -0.339 13.060 -2.336 1.00 97.88 128 PRO A CA 1
ATOM 970 C C . PRO A 1 128 ? 0.079 14.372 -1.663 1.00 97.88 128 PRO A C 1
ATOM 972 O O . PRO A 1 128 ? 1.258 14.717 -1.624 1.00 97.88 128 PRO A O 1
ATOM 975 N N . ALA A 1 129 ? -0.884 15.101 -1.097 1.00 97.81 129 ALA A N 1
ATOM 976 C CA . ALA A 1 129 ? -0.632 16.343 -0.363 1.00 97.81 129 ALA A CA 1
ATOM 977 C C . ALA A 1 129 ? 0.132 16.091 0.947 1.00 97.81 129 ALA A C 1
ATOM 979 O O . ALA A 1 129 ? 0.882 16.946 1.418 1.00 97.81 129 ALA A O 1
ATOM 980 N N . LYS A 1 130 ? -0.046 14.901 1.533 1.00 97.19 130 LYS A N 1
ATOM 981 C CA . LYS A 1 130 ? 0.724 14.406 2.678 1.00 97.19 130 LYS A CA 1
ATOM 982 C C . LYS A 1 130 ? 1.655 13.294 2.222 1.00 97.19 130 LYS A C 1
ATOM 984 O O . LYS A 1 130 ? 1.261 12.450 1.420 1.00 97.19 130 LYS A O 1
ATOM 989 N N . LEU A 1 131 ? 2.860 13.259 2.789 1.00 97.31 131 LEU A N 1
ATOM 990 C CA . LEU A 1 131 ? 3.829 12.206 2.508 1.00 97.31 131 LEU A CA 1
ATOM 991 C C . LEU A 1 131 ? 3.250 10.836 2.885 1.00 97.31 131 LEU A C 1
ATOM 993 O O . LEU A 1 131 ? 2.975 10.569 4.055 1.00 97.31 131 LEU A O 1
ATOM 997 N N . CYS A 1 132 ? 3.092 9.978 1.883 1.00 98.31 132 CYS A N 1
ATOM 998 C CA . CYS A 1 132 ? 2.658 8.597 2.042 1.00 98.31 132 CYS A CA 1
ATOM 999 C C . CYS A 1 132 ? 3.853 7.691 1.757 1.00 98.31 132 CYS A C 1
ATOM 1001 O O . CYS A 1 132 ? 4.319 7.644 0.622 1.00 98.31 132 CYS A O 1
ATOM 1003 N N . VAL A 1 133 ? 4.373 7.008 2.776 1.00 98.38 133 VAL A N 1
ATOM 1004 C CA . VAL A 1 133 ? 5.665 6.312 2.706 1.00 98.38 133 VAL A CA 1
ATOM 1005 C C . VAL A 1 133 ? 5.563 4.867 3.177 1.00 98.38 133 VAL A C 1
ATOM 1007 O O . VAL A 1 133 ? 4.841 4.566 4.126 1.00 98.38 133 VAL A O 1
ATOM 1010 N N . ILE A 1 134 ? 6.325 3.981 2.537 1.00 98.69 134 ILE A N 1
ATOM 1011 C CA . ILE A 1 134 ? 6.587 2.628 3.028 1.00 98.69 134 ILE A CA 1
ATOM 1012 C C . ILE A 1 134 ? 7.568 2.756 4.196 1.00 98.69 134 ILE A C 1
ATOM 1014 O O . ILE A 1 134 ? 8.779 2.815 3.999 1.00 98.69 134 ILE A O 1
ATOM 1018 N N . ALA A 1 135 ? 7.046 2.894 5.415 1.00 98.12 135 ALA A N 1
ATOM 1019 C CA . ALA A 1 135 ? 7.877 3.122 6.598 1.00 98.12 135 ALA A CA 1
ATOM 1020 C C . ALA A 1 135 ? 8.795 1.925 6.905 1.00 98.12 135 ALA A C 1
ATOM 1022 O O . ALA A 1 135 ? 9.963 2.113 7.236 1.00 98.12 135 ALA A O 1
ATOM 1023 N N . GLU A 1 136 ? 8.277 0.710 6.736 1.00 98.12 136 GLU A N 1
ATOM 1024 C CA . GLU A 1 136 ? 8.988 -0.558 6.895 1.00 98.12 136 GLU A CA 1
ATOM 1025 C C . GLU A 1 136 ? 8.510 -1.544 5.823 1.00 98.12 136 GLU A C 1
ATOM 1027 O O . GLU A 1 136 ? 7.372 -1.458 5.352 1.00 98.12 136 GLU A O 1
ATOM 1032 N N . CYS A 1 137 ? 9.376 -2.474 5.432 1.00 98.44 137 CYS A N 1
ATOM 1033 C CA . CYS A 1 137 ? 9.049 -3.564 4.517 1.00 98.44 137 CYS A CA 1
ATOM 1034 C C . CYS A 1 137 ? 9.983 -4.760 4.741 1.00 98.44 137 CYS A C 1
ATOM 1036 O O . CYS A 1 137 ? 11.024 -4.635 5.386 1.00 98.44 137 CYS A O 1
ATOM 1038 N N . GLY A 1 138 ? 9.587 -5.922 4.223 1.00 98.12 138 GLY A N 1
ATOM 1039 C CA . GLY A 1 138 ? 10.346 -7.159 4.349 1.00 98.12 138 GLY A CA 1
ATOM 1040 C C . GLY A 1 138 ? 9.637 -8.335 3.690 1.00 98.12 138 GLY A C 1
ATOM 1041 O O . GLY A 1 138 ? 8.713 -8.157 2.896 1.00 98.12 138 GLY A O 1
ATOM 1042 N N . GLU A 1 139 ? 10.079 -9.535 4.044 1.00 98.19 139 GLU A N 1
ATOM 1043 C CA . GLU A 1 139 ? 9.500 -10.806 3.619 1.00 98.19 139 GLU A CA 1
ATOM 1044 C C . GLU A 1 139 ? 9.044 -11.574 4.863 1.00 98.19 139 GLU A C 1
ATOM 1046 O O . GLU A 1 139 ? 9.827 -11.735 5.798 1.00 98.19 139 GLU A O 1
ATOM 1051 N N . LEU A 1 140 ? 7.790 -12.034 4.865 1.00 97.25 140 LEU A N 1
ATOM 1052 C CA . LEU A 1 140 ? 7.276 -12.951 5.881 1.00 97.25 140 LEU A CA 1
ATOM 1053 C C . LEU A 1 140 ? 7.605 -14.384 5.469 1.00 97.25 140 LEU A C 1
ATOM 1055 O O . LEU A 1 140 ? 7.287 -14.799 4.352 1.00 97.25 140 LEU A O 1
ATOM 1059 N N . LYS A 1 141 ? 8.231 -15.137 6.370 1.00 97.06 141 LYS A N 1
ATOM 1060 C CA . LYS A 1 141 ? 8.513 -16.560 6.184 1.00 97.06 141 LYS A CA 1
ATOM 1061 C C . LYS A 1 141 ? 7.343 -17.401 6.673 1.00 97.06 141 LYS A C 1
ATOM 1063 O O . LYS A 1 141 ? 6.478 -16.950 7.419 1.00 97.06 141 LYS A O 1
ATOM 1068 N N . GLU A 1 142 ? 7.327 -18.661 6.256 1.00 95.50 142 GLU A N 1
ATOM 1069 C CA . GLU A 1 142 ? 6.358 -19.619 6.774 1.00 95.50 142 GLU A CA 1
ATOM 1070 C C . GLU A 1 142 ? 6.475 -19.732 8.301 1.00 95.50 142 GLU A C 1
ATOM 1072 O O . GLU A 1 142 ? 7.559 -19.966 8.838 1.00 95.50 142 GLU A O 1
ATOM 1077 N N . GLY A 1 143 ? 5.344 -19.558 8.987 1.00 95.25 143 GLY A N 1
ATOM 1078 C CA . GLY A 1 143 ? 5.264 -19.574 10.446 1.00 95.25 143 GLY A CA 1
ATOM 1079 C C . GLY A 1 143 ? 5.534 -18.230 11.126 1.00 95.25 143 GLY A C 1
ATOM 1080 O O . GLY A 1 143 ? 5.338 -18.148 12.338 1.00 95.25 143 GLY A O 1
ATOM 1081 N N . ASP A 1 144 ? 5.931 -17.188 10.387 1.00 95.06 144 ASP A N 1
ATOM 1082 C CA . ASP A 1 144 ? 5.999 -15.836 10.943 1.00 95.06 144 ASP A CA 1
ATOM 1083 C C . ASP A 1 144 ? 4.588 -15.318 11.259 1.00 95.06 144 ASP A C 1
ATOM 1085 O O . ASP A 1 144 ? 3.613 -15.617 10.563 1.00 95.06 144 ASP A O 1
ATOM 1089 N N . ASP A 1 145 ? 4.485 -14.515 12.318 1.00 92.88 145 ASP A N 1
ATOM 1090 C CA . ASP A 1 145 ? 3.254 -13.791 12.623 1.00 92.88 145 ASP A CA 1
ATOM 1091 C C . ASP A 1 145 ? 2.944 -12.773 11.518 1.00 92.88 145 ASP A C 1
ATOM 1093 O O . ASP A 1 145 ? 3.840 -12.116 10.982 1.00 92.88 145 ASP A O 1
ATOM 1097 N N . TRP A 1 146 ? 1.659 -12.598 11.207 1.00 93.31 146 TRP A N 1
ATOM 1098 C CA . TRP A 1 146 ? 1.225 -11.659 10.174 1.00 93.31 146 TRP A CA 1
ATOM 1099 C C . TRP A 1 146 ? 1.605 -10.206 10.483 1.00 93.31 146 TRP A C 1
ATOM 1101 O O . TRP A 1 146 ? 1.703 -9.400 9.558 1.00 93.31 146 TRP A O 1
ATOM 1111 N N . GLY A 1 147 ? 1.773 -9.836 11.757 1.00 92.81 147 GLY A N 1
ATOM 1112 C CA . GLY A 1 147 ? 2.135 -8.478 12.160 1.00 92.81 147 GLY A CA 1
ATOM 1113 C C . GLY A 1 147 ? 1.082 -7.420 11.807 1.00 92.81 147 GLY A C 1
ATOM 1114 O O . GLY A 1 147 ? 1.405 -6.238 11.738 1.00 92.81 147 GLY A O 1
ATOM 1115 N N . ILE A 1 148 ? -0.170 -7.832 11.566 1.00 92.75 148 ILE A N 1
ATOM 1116 C CA . ILE A 1 148 ? -1.280 -6.972 11.102 1.00 92.75 148 ILE A CA 1
ATOM 1117 C C . ILE A 1 148 ? -2.073 -6.314 12.239 1.00 92.75 148 ILE A C 1
ATOM 1119 O O . ILE A 1 148 ? -3.015 -5.558 11.993 1.00 92.75 148 ILE A O 1
ATOM 1123 N N . VAL A 1 149 ? -1.712 -6.612 13.487 1.00 92.94 149 VAL A N 1
ATOM 1124 C CA . VAL A 1 149 ? -2.301 -5.979 14.670 1.00 92.94 149 VAL A CA 1
ATOM 1125 C C . VAL A 1 149 ? -1.661 -4.603 14.918 1.00 92.94 149 VAL A C 1
ATOM 1127 O O . VAL A 1 149 ? -0.480 -4.407 14.614 1.00 92.94 149 VAL A O 1
ATOM 1130 N N . PRO A 1 150 ? -2.396 -3.626 15.478 1.00 90.44 150 PRO A N 1
ATOM 1131 C CA . PRO A 1 150 ? -1.866 -2.284 15.703 1.00 90.44 150 PRO A CA 1
ATOM 1132 C C . PRO A 1 150 ? -0.656 -2.271 16.646 1.00 90.44 150 PRO A C 1
ATOM 1134 O O . PRO A 1 150 ? -0.759 -2.614 17.822 1.00 90.44 150 PRO A O 1
ATOM 1137 N N . GLN A 1 151 ? 0.482 -1.762 16.171 1.00 88.19 151 GLN A N 1
ATOM 1138 C CA . GLN A 1 151 ? 1.688 -1.554 16.985 1.00 88.19 151 GLN A CA 1
ATOM 1139 C C . GLN A 1 151 ? 1.657 -0.203 17.729 1.00 88.19 151 GLN A C 1
ATOM 1141 O O . GLN A 1 151 ? 2.602 0.580 17.685 1.00 88.19 151 GLN A O 1
ATOM 1146 N N . ASP A 1 152 ? 0.541 0.106 18.395 1.00 87.19 152 ASP A N 1
ATOM 1147 C CA . ASP A 1 152 ? 0.313 1.380 19.103 1.00 87.19 152 ASP A CA 1
ATOM 1148 C C . ASP A 1 152 ? 0.526 1.289 20.629 1.00 87.19 152 ASP A C 1
ATOM 1150 O O . ASP A 1 152 ? 0.232 2.235 21.360 1.00 87.19 152 ASP A O 1
ATOM 1154 N N . GLY A 1 153 ? 1.026 0.146 21.115 1.00 88.69 153 GLY A N 1
ATOM 1155 C CA . GLY A 1 153 ? 1.258 -0.119 22.538 1.00 88.69 153 GLY A CA 1
ATOM 1156 C C . GLY A 1 153 ? -0.018 -0.356 23.355 1.00 88.69 153 GLY A C 1
ATOM 1157 O O . GLY A 1 153 ? 0.056 -0.441 24.578 1.00 88.69 153 GLY A O 1
ATOM 1158 N N . SER A 1 154 ? -1.185 -0.465 22.711 1.00 90.38 154 SER A N 1
ATOM 1159 C CA . SER A 1 154 ? -2.470 -0.663 23.399 1.00 90.38 154 SER A CA 1
ATOM 1160 C C . SER A 1 154 ? -2.730 -2.088 23.888 1.00 90.38 154 SER A C 1
ATOM 1162 O O . SER A 1 154 ? -3.637 -2.281 24.694 1.00 90.38 154 SER A O 1
ATOM 1164 N N . GLY A 1 155 ? -1.972 -3.072 23.396 1.00 92.94 155 GLY A N 1
ATOM 1165 C CA . GLY A 1 155 ? -2.244 -4.494 23.628 1.00 92.94 155 GLY A CA 1
ATOM 1166 C C . GLY A 1 155 ? -3.424 -5.043 22.817 1.00 92.94 155 GLY A C 1
ATOM 1167 O O . GLY A 1 155 ? -3.882 -6.144 23.090 1.00 92.94 155 GLY A O 1
ATOM 1168 N N . ASP A 1 156 ? -3.928 -4.284 21.841 1.00 94.69 156 ASP A N 1
ATOM 1169 C CA . ASP A 1 156 ? -4.962 -4.724 20.905 1.00 94.69 156 ASP A CA 1
ATOM 1170 C C . ASP A 1 156 ? -4.427 -5.825 19.981 1.00 94.69 156 ASP A C 1
ATOM 1172 O O . ASP A 1 156 ? -3.489 -5.604 19.215 1.00 94.69 156 ASP A O 1
ATOM 1176 N N . THR A 1 157 ? -5.032 -7.006 20.062 1.00 95.06 157 THR A N 1
ATOM 1177 C CA . THR A 1 157 ? -4.629 -8.206 19.317 1.00 95.06 157 THR A CA 1
ATOM 1178 C C . THR A 1 157 ? -5.466 -8.447 18.064 1.00 95.06 157 THR A C 1
ATOM 1180 O O . THR A 1 157 ? -5.343 -9.498 17.442 1.00 95.0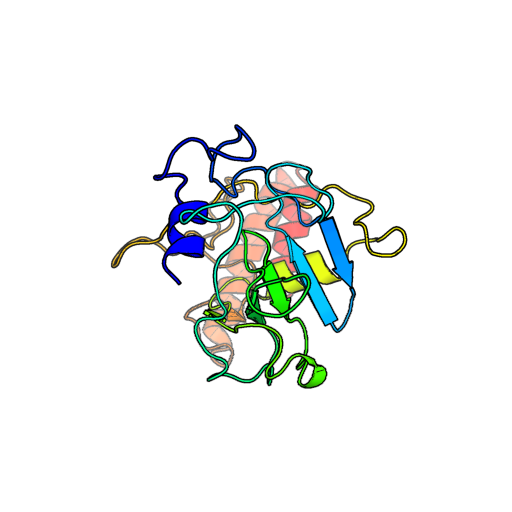6 157 THR A O 1
ATOM 1183 N N . TYR A 1 158 ? -6.346 -7.517 17.696 1.00 95.88 158 TYR A N 1
ATOM 1184 C CA . TYR A 1 158 ? -7.227 -7.667 16.541 1.00 95.88 158 TYR A CA 1
ATOM 1185 C C . TYR A 1 158 ? -6.688 -6.855 15.355 1.00 95.88 158 TYR A C 1
ATOM 1187 O O . TYR A 1 158 ? -6.154 -5.764 15.571 1.00 95.88 158 TYR A O 1
ATOM 1195 N N . PRO A 1 159 ? -6.841 -7.297 14.097 1.00 96.25 159 PRO A N 1
ATOM 1196 C CA . PRO A 1 159 ? -6.511 -6.470 12.934 1.00 96.25 159 PRO A CA 1
ATOM 1197 C C . PRO A 1 159 ? -7.332 -5.174 12.900 1.00 96.25 159 PRO A C 1
ATOM 1199 O O . PRO A 1 159 ? -8.437 -5.117 13.437 1.00 96.25 159 PRO A O 1
ATOM 1202 N N . ASP A 1 160 ? -6.814 -4.110 12.280 1.00 95.31 160 ASP A N 1
ATOM 1203 C CA . ASP A 1 160 ? -7.535 -2.826 12.180 1.00 95.31 160 ASP A CA 1
ATOM 1204 C C . ASP A 1 160 ? -8.794 -2.884 11.300 1.00 95.31 160 ASP A C 1
ATOM 1206 O O . ASP A 1 160 ? -9.697 -2.053 11.467 1.00 95.31 160 ASP A O 1
ATOM 1210 N N . PHE A 1 161 ? -8.850 -3.848 10.382 1.00 95.81 161 PHE A N 1
ATOM 1211 C CA . PHE A 1 161 ? -9.976 -4.103 9.491 1.00 95.81 161 PHE A CA 1
ATOM 1212 C C . PHE A 1 161 ? -10.525 -5.510 9.756 1.00 95.81 161 PHE A C 1
ATOM 1214 O O . PHE A 1 161 ? -9.744 -6.464 9.769 1.00 95.81 161 PHE A O 1
ATOM 1221 N N . PRO A 1 162 ? -11.840 -5.659 9.993 1.00 95.06 162 PRO A N 1
ATOM 1222 C CA . PRO A 1 162 ? -12.424 -6.936 10.394 1.00 95.06 162 PRO A CA 1
ATOM 1223 C C . PRO A 1 162 ? -12.283 -8.018 9.315 1.00 95.06 162 PRO A C 1
ATOM 1225 O O . PRO A 1 162 ? -12.138 -9.188 9.652 1.00 95.06 162 PRO A O 1
ATOM 1228 N N . GLU A 1 163 ? -12.239 -7.649 8.032 1.00 94.62 163 GLU A N 1
ATOM 1229 C CA . GLU A 1 163 ? -12.062 -8.582 6.910 1.00 94.62 163 GLU A CA 1
ATOM 1230 C C . GLU A 1 163 ? -10.685 -9.264 6.900 1.00 94.62 163 GLU A C 1
ATOM 1232 O O . GLU A 1 163 ? -10.512 -10.304 6.267 1.00 94.62 163 GLU A O 1
ATOM 1237 N N . ASP A 1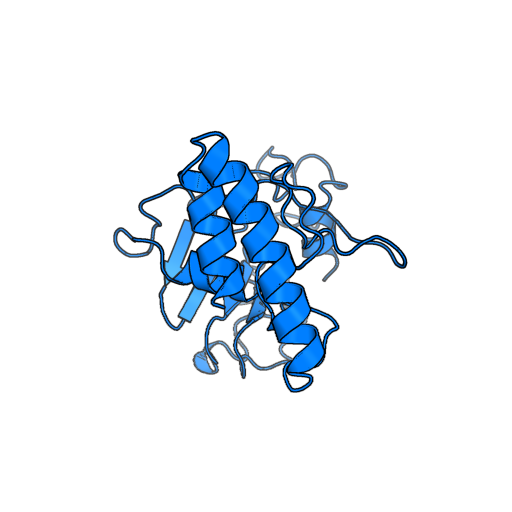 164 ? -9.709 -8.690 7.608 1.00 95.50 164 ASP A N 1
ATOM 1238 C CA . ASP A 1 164 ? -8.376 -9.263 7.779 1.00 95.50 164 ASP A CA 1
ATOM 1239 C C . ASP A 1 164 ? -8.301 -10.228 8.979 1.00 95.50 164 ASP A C 1
ATOM 1241 O O . ASP A 1 164 ? -7.268 -10.872 9.178 1.00 95.50 164 ASP A O 1
ATOM 1245 N N . SER A 1 165 ? -9.370 -10.349 9.772 1.00 93.19 165 SER A N 1
ATOM 1246 C CA . SER A 1 165 ? -9.474 -11.283 10.896 1.00 93.19 165 SER A CA 1
ATOM 1247 C C . SER A 1 165 ? -9.790 -12.706 10.430 1.00 93.19 165 SER A C 1
ATOM 1249 O O . SER A 1 165 ? -10.450 -12.907 9.414 1.00 93.19 165 SER A O 1
ATOM 1251 N N . ASP A 1 166 ? -9.378 -13.705 11.212 1.00 89.81 166 ASP A N 1
ATOM 1252 C CA . ASP A 1 166 ? -9.759 -15.110 10.992 1.00 89.81 166 ASP A CA 1
ATOM 1253 C C . ASP A 1 166 ? -11.162 -15.433 11.550 1.00 89.81 166 ASP A C 1
ATOM 1255 O O . ASP A 1 166 ? -11.648 -16.563 11.462 1.00 89.81 166 ASP A O 1
ATOM 1259 N N . VAL A 1 167 ? -11.825 -14.443 12.151 1.00 92.50 167 VAL A N 1
ATOM 1260 C CA . VAL A 1 167 ? -13.178 -14.563 12.698 1.00 92.50 167 VAL A CA 1
ATOM 1261 C C . VAL A 1 167 ? -14.204 -14.467 11.573 1.00 92.50 167 VAL A C 1
ATOM 1263 O O . VAL A 1 167 ? -14.188 -13.524 10.785 1.00 92.50 167 VAL A O 1
ATOM 1266 N N . ASP A 1 168 ? -15.147 -15.412 11.530 1.00 93.31 168 ASP A N 1
ATOM 1267 C CA . ASP A 1 168 ? -16.311 -15.297 10.650 1.00 93.31 168 ASP A CA 1
ATOM 1268 C C . ASP A 1 168 ? -17.170 -14.108 11.096 1.00 93.31 168 ASP A C 1
ATOM 1270 O O . ASP A 1 168 ? -17.738 -14.114 12.186 1.00 93.31 168 ASP A O 1
ATOM 1274 N N . LEU A 1 169 ? -17.298 -13.098 10.234 1.00 93.19 169 LEU A N 1
ATOM 1275 C CA . LEU A 1 169 ? -18.071 -11.883 10.511 1.00 93.19 169 LEU A CA 1
ATOM 1276 C C . LEU A 1 169 ? -19.573 -12.145 10.714 1.00 93.19 169 LEU A C 1
ATOM 1278 O O . LEU A 1 169 ? -20.300 -11.258 11.157 1.00 93.19 169 LEU A O 1
ATOM 1282 N N . LYS A 1 170 ? -20.058 -13.351 10.395 1.00 95.38 170 LYS A N 1
ATOM 1283 C CA . LYS A 1 170 ? -21.433 -13.785 10.679 1.00 95.38 170 LYS A CA 1
ATOM 1284 C C . LYS A 1 170 ? -21.607 -14.340 12.094 1.00 95.38 170 LYS A C 1
ATOM 1286 O O . LYS A 1 170 ? -22.746 -14.488 12.536 1.00 95.38 170 LYS A O 1
ATOM 1291 N N . ASP A 1 171 ? -20.519 -14.647 12.799 1.00 96.81 171 ASP A N 1
ATOM 1292 C CA . ASP A 1 171 ? -20.530 -15.065 14.202 1.00 96.81 171 ASP A CA 1
ATOM 1293 C C . ASP A 1 171 ? -20.684 -13.832 15.102 1.00 96.81 171 ASP A C 1
ATOM 1295 O O . ASP A 1 171 ? -19.723 -13.286 15.648 1.00 96.81 171 ASP A O 1
ATOM 1299 N N . VAL A 1 172 ? -21.924 -13.349 15.198 1.00 96.31 172 VAL A N 1
ATOM 1300 C CA . VAL A 1 172 ? -22.255 -12.090 15.878 1.00 96.31 172 VAL A CA 1
ATOM 1301 C C . VAL A 1 172 ? -21.800 -12.093 17.337 1.00 96.31 172 VAL A C 1
ATOM 1303 O O . VAL A 1 172 ? -21.322 -11.066 17.808 1.00 96.31 172 VAL A O 1
ATOM 1306 N N . ASP A 1 173 ? -21.880 -13.224 18.039 1.00 97.12 173 ASP A N 1
ATOM 1307 C CA . ASP A 1 173 ? -21.475 -13.312 19.445 1.00 97.12 173 ASP A CA 1
ATOM 1308 C C . ASP A 1 173 ? -19.969 -13.058 19.607 1.00 97.12 173 ASP A C 1
ATOM 1310 O O . ASP A 1 173 ? -19.557 -12.280 20.474 1.00 97.12 173 ASP A O 1
ATOM 1314 N N . LYS A 1 174 ? -19.136 -13.639 18.729 1.00 96.31 174 LYS A N 1
ATOM 1315 C CA . LYS A 1 174 ? -17.696 -13.337 18.708 1.00 96.31 174 LYS A CA 1
ATOM 1316 C C . LYS A 1 174 ? -17.420 -11.889 18.331 1.00 96.31 174 LYS A C 1
ATOM 1318 O O . LYS A 1 174 ? -16.574 -11.257 18.957 1.00 96.31 174 LYS A O 1
ATOM 1323 N N . ILE A 1 175 ? -18.120 -11.355 17.332 1.00 97.06 175 ILE A N 1
ATOM 1324 C CA . ILE A 1 175 ? -17.931 -9.967 16.895 1.00 97.06 175 ILE A CA 1
ATOM 1325 C C . ILE A 1 175 ? -18.287 -8.983 18.011 1.00 97.06 175 ILE A C 1
ATOM 1327 O O . ILE A 1 175 ? -17.530 -8.046 18.256 1.00 97.06 175 ILE A O 1
ATOM 1331 N N . VAL A 1 176 ? -19.380 -9.217 18.739 1.00 97.25 176 VAL A N 1
ATOM 1332 C CA . VAL A 1 176 ? -19.766 -8.395 19.893 1.00 97.25 176 VAL A CA 1
ATOM 1333 C C . VAL A 1 176 ? -18.697 -8.455 20.983 1.00 97.25 176 VAL A C 1
ATOM 1335 O O . VAL A 1 176 ? -18.291 -7.401 21.468 1.00 97.25 176 VAL A O 1
ATOM 1338 N N . ALA A 1 177 ? -18.180 -9.642 21.315 1.00 97.31 177 ALA A N 1
ATOM 1339 C CA . ALA A 1 177 ? -17.111 -9.781 22.307 1.00 97.31 177 ALA A CA 1
ATOM 1340 C C . ALA A 1 177 ? -15.839 -9.006 21.906 1.00 97.31 177 ALA A C 1
ATOM 1342 O O . ALA A 1 177 ? -15.287 -8.248 22.703 1.00 97.31 177 ALA A O 1
ATOM 1343 N N . ILE A 1 178 ? -15.418 -9.114 20.643 1.00 97.31 178 ILE A N 1
ATOM 1344 C CA . ILE A 1 178 ? -14.261 -8.380 20.106 1.00 97.31 178 ILE A CA 1
ATOM 1345 C C . ILE A 1 178 ? -14.503 -6.866 20.148 1.00 97.31 178 ILE A C 1
ATOM 1347 O O . ILE A 1 178 ? -13.630 -6.094 20.553 1.00 97.31 178 ILE A O 1
ATOM 1351 N N . ALA A 1 179 ? -15.697 -6.420 19.755 1.00 97.50 179 ALA A N 1
ATOM 1352 C CA . ALA A 1 179 ? -16.061 -5.012 19.791 1.00 97.50 179 ALA A CA 1
ATOM 1353 C C . ALA A 1 179 ? -16.051 -4.462 21.228 1.00 97.50 179 ALA A C 1
ATOM 1355 O O . ALA A 1 179 ? -15.594 -3.333 21.439 1.00 97.50 179 ALA A O 1
ATOM 1356 N N . GLU A 1 180 ? -16.506 -5.245 22.211 1.00 97.94 180 GLU A N 1
ATOM 1357 C CA . GLU A 1 180 ? -16.447 -4.907 23.636 1.00 97.94 180 GLU A CA 1
ATOM 1358 C C . GLU A 1 180 ? -15.008 -4.810 24.151 1.00 97.94 180 GLU A C 1
ATOM 1360 O O . GLU A 1 180 ? -14.677 -3.831 24.828 1.00 97.94 180 GLU A O 1
ATOM 1365 N N . ASP A 1 181 ? -14.133 -5.745 23.780 1.00 97.75 181 ASP A N 1
ATOM 1366 C CA . ASP A 1 181 ? -12.709 -5.703 24.121 1.00 97.75 181 ASP A CA 1
ATOM 1367 C C . ASP A 1 181 ? -12.047 -4.425 23.592 1.00 97.75 181 ASP A C 1
ATOM 1369 O O . ASP A 1 181 ? -11.450 -3.655 24.351 1.00 97.75 181 ASP A O 1
ATOM 1373 N N . ILE A 1 182 ? -12.217 -4.135 22.299 1.00 97.69 182 ILE A N 1
ATOM 1374 C CA . ILE A 1 182 ? -11.651 -2.940 21.658 1.00 97.69 182 ILE A CA 1
ATOM 1375 C C . ILE A 1 182 ? -12.211 -1.664 22.304 1.00 97.69 182 ILE A C 1
ATOM 1377 O O . ILE A 1 182 ? -11.470 -0.709 22.565 1.00 97.69 182 ILE A O 1
ATOM 1381 N N . LYS A 1 183 ? -13.511 -1.636 22.615 1.00 98.06 183 LYS A N 1
ATOM 1382 C CA . LYS A 1 183 ? -14.143 -0.527 23.340 1.00 98.06 183 LYS A CA 1
ATOM 1383 C C . LYS A 1 183 ? -13.532 -0.351 24.731 1.00 98.06 183 LYS A C 1
ATOM 1385 O O . LYS A 1 183 ? -13.290 0.784 25.141 1.00 98.06 183 LYS A O 1
ATOM 1390 N N . ASN A 1 184 ? -13.253 -1.432 25.456 1.00 98.06 184 ASN A N 1
ATOM 1391 C CA . ASN A 1 184 ? -12.627 -1.381 26.778 1.00 98.06 184 ASN A CA 1
ATOM 1392 C C . ASN A 1 184 ? -11.186 -0.852 26.720 1.00 98.06 184 ASN A C 1
ATOM 1394 O O . ASN A 1 184 ? -10.793 -0.042 27.569 1.00 98.06 184 ASN A O 1
ATOM 1398 N N . ILE A 1 185 ? -10.430 -1.207 25.678 1.00 97.56 185 ILE A N 1
ATOM 1399 C CA . ILE A 1 185 ? -9.128 -0.593 25.387 1.00 97.56 185 ILE A CA 1
ATOM 1400 C C . ILE A 1 185 ? -9.309 0.916 25.151 1.00 97.56 185 ILE A C 1
ATOM 1402 O O . ILE A 1 185 ? -8.639 1.729 25.790 1.00 97.56 185 ILE A O 1
ATOM 1406 N N . GLY A 1 186 ? -10.273 1.314 24.313 1.00 97.62 186 GLY A N 1
ATOM 1407 C CA . GLY A 1 186 ? -10.607 2.723 24.072 1.00 97.62 186 GLY A CA 1
ATOM 1408 C C . GLY A 1 186 ? -10.948 3.497 25.352 1.00 97.62 186 GLY A C 1
ATOM 1409 O O . GLY A 1 186 ? -10.408 4.581 25.582 1.00 97.62 186 GLY A O 1
ATOM 1410 N N . ASN A 1 187 ? -11.756 2.903 26.238 1.00 98.00 187 ASN A N 1
ATOM 1411 C CA . ASN A 1 187 ? -12.115 3.471 27.541 1.00 98.00 187 ASN A CA 1
ATOM 1412 C C . ASN A 1 187 ? -10.884 3.724 28.421 1.00 98.00 187 ASN A C 1
ATOM 1414 O O . ASN A 1 187 ? -10.841 4.712 29.156 1.00 98.00 187 ASN A O 1
ATOM 1418 N N . THR A 1 188 ? -9.884 2.844 28.358 1.00 97.62 188 THR A N 1
ATOM 1419 C CA . THR A 1 188 ? -8.633 2.986 29.116 1.00 97.62 188 THR A CA 1
ATOM 1420 C C . THR A 1 188 ? -7.855 4.216 28.652 1.00 97.62 188 THR A C 1
ATOM 1422 O O . THR A 1 188 ? -7.490 5.058 29.473 1.00 97.62 188 THR A O 1
ATOM 1425 N N . PHE A 1 189 ? -7.688 4.395 27.339 1.00 96.62 189 PHE A N 1
ATOM 1426 C CA . PHE A 1 189 ? -7.033 5.587 26.789 1.00 96.62 189 PHE A CA 1
ATOM 1427 C C . PHE A 1 189 ? -7.838 6.869 27.017 1.00 96.62 189 PHE A C 1
ATOM 1429 O O . PHE A 1 189 ? -7.247 7.916 27.279 1.00 96.62 189 PHE A O 1
ATOM 1436 N N . PHE A 1 190 ? -9.171 6.790 26.991 1.00 97.75 190 PHE A N 1
ATOM 1437 C CA . PHE A 1 190 ? -10.039 7.924 27.297 1.00 97.75 190 PHE A CA 1
ATOM 1438 C C . PHE A 1 190 ? -9.856 8.399 28.746 1.00 97.75 190 PHE A C 1
ATOM 1440 O O . PHE A 1 190 ? -9.680 9.590 28.986 1.00 97.75 190 PHE A O 1
ATOM 1447 N N . LYS A 1 191 ? -9.823 7.478 29.721 1.00 97.75 191 LYS A N 1
ATOM 1448 C CA . LYS A 1 191 ? -9.569 7.809 31.138 1.00 97.75 191 LYS A CA 1
ATOM 1449 C C . LYS A 1 191 ? -8.199 8.460 31.347 1.00 97.75 191 LYS A C 1
ATOM 1451 O O . LYS A 1 191 ? -8.081 9.370 32.162 1.00 97.75 191 LYS A O 1
ATOM 1456 N N . SER A 1 192 ? -7.196 8.043 30.577 1.00 96.75 192 SER A N 1
ATOM 1457 C CA . SER A 1 192 ? -5.855 8.641 30.576 1.00 96.75 192 SER A CA 1
ATOM 1458 C C . SER A 1 192 ? -5.734 9.899 29.703 1.00 96.75 192 SER A C 1
ATOM 1460 O O . SER A 1 192 ? -4.621 10.341 29.431 1.00 96.75 192 SER A O 1
ATOM 1462 N N . GLN A 1 193 ? -6.850 10.479 29.244 1.00 97.62 193 GLN A N 1
ATOM 1463 C CA . GLN A 1 193 ? -6.905 11.690 28.413 1.00 97.62 193 GLN A CA 1
ATOM 1464 C C . GLN A 1 193 ? -6.165 11.590 27.068 1.00 97.62 193 GLN A C 1
ATOM 1466 O O . GLN A 1 193 ? -5.885 12.595 26.414 1.00 97.62 193 GLN A O 1
ATOM 1471 N N . ASN A 1 194 ? -5.882 10.372 26.603 1.00 95.81 194 ASN A N 1
ATOM 1472 C CA . ASN A 1 194 ? -5.348 10.132 25.270 1.00 95.81 194 ASN A CA 1
ATOM 1473 C C . ASN A 1 194 ? -6.507 9.977 24.278 1.00 95.81 194 ASN A C 1
ATOM 1475 O O . ASN A 1 194 ? -6.864 8.880 23.837 1.00 95.81 194 ASN A O 1
ATOM 1479 N N . TRP A 1 195 ? -7.112 11.114 23.940 1.00 95.94 195 TRP A N 1
ATOM 1480 C CA . TRP A 1 195 ? -8.306 11.187 23.098 1.00 95.94 195 TRP A CA 1
ATOM 1481 C C . TRP A 1 195 ? -8.077 10.634 21.689 1.00 95.94 195 TRP A C 1
ATOM 1483 O O . TRP A 1 195 ? -8.983 10.045 21.106 1.00 95.94 195 TRP A O 1
ATOM 1493 N N . ALA A 1 196 ? -6.862 10.787 21.155 1.00 93.94 196 ALA A N 1
ATOM 1494 C CA . ALA A 1 196 ? -6.516 10.333 19.812 1.00 93.94 196 ALA A CA 1
ATOM 1495 C C . ALA A 1 196 ? -6.551 8.802 19.699 1.00 93.94 196 ALA A C 1
ATOM 1497 O O . ALA A 1 196 ? -7.167 8.268 18.775 1.00 93.94 196 ALA A O 1
ATOM 1498 N N . VAL A 1 197 ? -5.929 8.086 20.643 1.00 93.88 197 VAL A N 1
ATOM 1499 C CA . VAL A 1 197 ? -5.951 6.614 20.649 1.00 93.88 197 VAL A CA 1
ATOM 1500 C C . VAL A 1 197 ? -7.346 6.102 21.002 1.00 93.88 197 VAL A C 1
ATOM 1502 O O . VAL A 1 197 ? -7.844 5.200 20.332 1.00 93.88 197 VAL A O 1
ATOM 1505 N N . ALA A 1 198 ? -8.025 6.723 21.971 1.00 96.50 198 ALA A N 1
ATOM 1506 C CA . ALA A 1 198 ? -9.397 6.360 22.321 1.00 96.50 198 ALA A CA 1
ATOM 1507 C C . ALA A 1 198 ? -10.342 6.443 21.110 1.00 96.50 198 ALA A C 1
ATOM 1509 O O . ALA A 1 198 ? -11.048 5.482 20.809 1.00 96.50 198 ALA A O 1
ATOM 1510 N N . ALA A 1 199 ? -10.300 7.551 20.362 1.00 96.75 199 ALA A N 1
ATOM 1511 C CA . ALA A 1 199 ? -11.116 7.734 19.165 1.00 96.75 199 ALA A CA 1
ATOM 1512 C C . ALA A 1 199 ? -10.817 6.681 18.087 1.00 96.75 199 ALA A C 1
ATOM 1514 O O . ALA A 1 199 ? -11.751 6.149 17.483 1.00 96.75 199 ALA A O 1
ATOM 1515 N N . LYS A 1 200 ? -9.540 6.328 17.872 1.00 95.62 200 LYS A N 1
ATOM 1516 C CA . LYS A 1 200 ? -9.155 5.246 16.948 1.00 95.62 200 LYS A CA 1
ATOM 1517 C C . LYS A 1 200 ? -9.765 3.906 17.354 1.00 95.62 200 LYS A C 1
ATOM 1519 O O . LYS A 1 200 ? -10.342 3.236 16.501 1.00 95.62 200 LYS A O 1
ATOM 1524 N N . LYS A 1 201 ? -9.693 3.539 18.639 1.00 97.44 201 LYS A N 1
ATOM 1525 C CA . LYS A 1 201 ? -10.263 2.279 19.143 1.00 97.44 201 LYS A CA 1
ATOM 1526 C C . LYS A 1 201 ? -11.786 2.256 19.054 1.00 97.44 201 LYS A C 1
ATOM 1528 O O . LYS A 1 201 ? -12.338 1.275 18.575 1.00 97.44 201 LYS A O 1
ATOM 1533 N N . TYR A 1 202 ? -12.479 3.342 19.393 1.00 97.94 202 TYR A N 1
ATOM 1534 C CA . TYR A 1 202 ? -13.934 3.401 19.199 1.00 97.94 202 TYR A CA 1
ATOM 1535 C C . TYR A 1 202 ? -14.324 3.302 17.725 1.00 97.94 202 TYR A C 1
ATOM 1537 O O . TYR A 1 202 ? -15.241 2.567 17.381 1.00 97.94 202 TYR A O 1
ATOM 1545 N N . SER A 1 203 ? -13.588 3.979 16.843 1.00 96.38 203 SER A N 1
ATOM 1546 C CA . SER A 1 203 ? -13.834 3.900 15.400 1.00 96.38 203 SER A CA 1
ATOM 1547 C C . SER A 1 203 ? -13.577 2.496 14.857 1.00 96.38 203 SER A C 1
ATOM 1549 O O . SER A 1 203 ? -14.224 2.098 13.901 1.00 96.38 203 SER A O 1
ATOM 1551 N N . LYS A 1 204 ? -12.628 1.759 15.445 1.00 96.88 204 LYS A N 1
ATOM 1552 C CA . LYS A 1 204 ? -12.363 0.353 15.134 1.00 96.88 204 LYS A CA 1
ATOM 1553 C C . LYS A 1 204 ? -13.475 -0.567 15.630 1.00 96.88 204 LYS A C 1
ATOM 1555 O O . LYS A 1 204 ? -13.927 -1.389 14.863 1.00 96.88 204 LYS A O 1
ATOM 1560 N N . SER A 1 205 ? -13.939 -0.389 16.865 1.00 96.50 205 SER A N 1
ATOM 1561 C CA . SER A 1 205 ? -15.060 -1.146 17.447 1.00 96.50 205 SER A CA 1
ATOM 1562 C C . SER A 1 205 ? -16.368 -0.984 16.651 1.00 96.50 205 SER A C 1
ATOM 1564 O O . SER A 1 205 ? -17.217 -1.865 16.677 1.00 96.50 205 SER A O 1
ATOM 1566 N N . LEU A 1 206 ? -16.529 0.142 15.944 1.00 95.94 206 LEU A N 1
ATOM 1567 C CA . LEU A 1 206 ? -17.672 0.415 15.066 1.00 95.94 206 LEU A CA 1
ATOM 1568 C C . LEU A 1 206 ? -17.536 -0.146 13.641 1.00 95.94 206 LEU A C 1
ATOM 1570 O O . LEU A 1 206 ? -18.542 -0.159 12.933 1.00 95.94 206 LEU A O 1
ATOM 1574 N N . ARG A 1 207 ? -16.322 -0.497 13.199 1.00 94.50 207 ARG A N 1
ATOM 1575 C CA . ARG A 1 207 ? -16.099 -1.143 11.897 1.00 94.50 207 ARG A CA 1
ATOM 1576 C C . ARG A 1 207 ? -16.448 -2.616 12.005 1.00 94.50 207 ARG A C 1
ATOM 1578 O O . ARG A 1 207 ? -17.139 -3.089 11.081 1.00 94.50 207 ARG A O 1
#

Organism: Meleagris gallopavo (NCBI:txid9103)

Secondary structure (DSSP, 8-state):
-HHHHHHHHTTT-B-TTT-SBS--TT-B--EEETTTEEEE--TTTSSSS---BTTBS-B------S---STTEEEE--SSTT-B-S-EEEESS--GGGTTTS-EEEE--S-HHHHHHHHTS-EETTEESS--B------PPTT-----S--SSS---S-SSGGGSSS-TT-HHHHHHHHHHHHHHHHHHHHTT-HHHHHHHHHHHT-

pLDDT: mean 96.65, std 2.54, range [86.31, 98.88]